Protein AF-0000000070317051 (afdb_homodimer)

pLDDT: mean 72.75, std 34.1, range [16.94, 98.94]

Nearest PDB structures (foldseek):
  5kqa-assembly1_A  TM=9.970E-01  e=2.822E-14  Polygonaceae
  5gtx-assembly2_B  TM=9.695E-01  e=2.499E-14  Polygonaceae
  2e7p-assembly1_B  TM=9.685E-01  e=3.213E-13  Populus tremula x Populus tremuloides
  2e7p-assembly5_D  TM=9.880E-01  e=1.225E-12  Populus tremula x Populus tremuloides
  2ht9-assembly1_B  TM=9.850E-01  e=7.654E-11  Homo sapiens

Structure (mmCIF, N/CA/C/O backbone):
data_AF-0000000070317051-model_v1
#
loop_
_entity.id
_entity.type
_entity.pdbx_description
1 polymer 'Glutaredoxin domain-containing protein'
#
loop_
_atom_site.group_PDB
_atom_site.id
_atom_site.type_symbol
_atom_site.label_atom_id
_atom_site.label_alt_id
_atom_site.label_comp_id
_atom_site.label_asym_id
_atom_site.label_entity_id
_atom_site.label_seq_id
_atom_site.pdbx_PDB_ins_code
_atom_site.Cartn_x
_atom_site.Cartn_y
_atom_site.Cartn_z
_atom_site.occupancy
_atom_site.B_iso_or_equiv
_atom_site.auth_seq_id
_atom_site.auth_comp_id
_atom_site.auth_asym_id
_atom_site.auth_atom_id
_atom_site.pdbx_PDB_model_num
ATOM 1 N N . MET A 1 1 ? 19.719 -13.844 -13.883 1 92.12 1 MET A N 1
ATOM 2 C CA . MET A 1 1 ? 19.703 -14.57 -12.617 1 92.12 1 MET A CA 1
ATOM 3 C C . MET A 1 1 ? 18.375 -14.375 -11.898 1 92.12 1 MET A C 1
ATOM 5 O O . MET A 1 1 ? 17.656 -15.344 -11.625 1 92.12 1 MET A O 1
ATOM 9 N N . ALA A 1 2 ? 17.828 -13.156 -11.867 1 96.56 2 ALA A N 1
ATOM 10 C CA . ALA A 1 2 ? 16.594 -12.8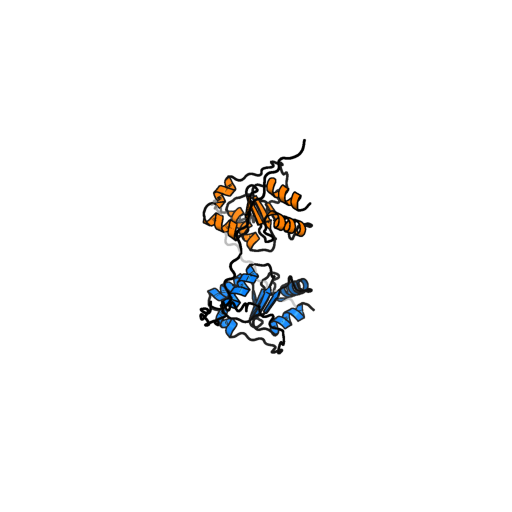83 -11.141 1 96.56 2 ALA A CA 1
ATOM 11 C C . ALA A 1 2 ? 15.391 -13.469 -11.883 1 96.56 2 ALA A C 1
ATOM 13 O O . ALA A 1 2 ? 14.469 -14.008 -11.258 1 96.56 2 ALA A O 1
ATOM 14 N N . MET A 1 3 ? 15.469 -13.414 -13.172 1 97.88 3 MET A N 1
ATOM 15 C CA . MET A 1 3 ? 14.391 -13.977 -13.977 1 97.88 3 MET A CA 1
ATOM 16 C C . MET A 1 3 ? 14.297 -15.484 -13.773 1 97.88 3 MET A C 1
ATOM 18 O O . MET A 1 3 ? 13.203 -16.016 -13.594 1 97.88 3 MET A O 1
ATOM 22 N N . LYS A 1 4 ? 15.383 -16.203 -13.875 1 97.44 4 LYS A N 1
ATOM 23 C CA . LYS A 1 4 ? 15.406 -17.656 -13.664 1 97.44 4 LYS A CA 1
ATOM 24 C C . LYS A 1 4 ? 14.867 -18.016 -12.289 1 97.44 4 LYS A C 1
ATOM 26 O O . LYS A 1 4 ? 14.078 -18.953 -12.156 1 97.44 4 LYS A O 1
ATOM 31 N N . LYS A 1 5 ? 15.297 -17.266 -11.297 1 97 5 LYS A N 1
ATOM 32 C CA . LYS A 1 5 ? 14.82 -17.5 -9.938 1 97 5 LYS A CA 1
ATOM 33 C C . LYS A 1 5 ? 13.312 -17.344 -9.844 1 97 5 LYS A C 1
ATOM 35 O O . LYS A 1 5 ? 12.625 -18.188 -9.281 1 97 5 LYS A O 1
ATOM 40 N N . ALA A 1 6 ? 12.812 -16.266 -10.398 1 98.38 6 ALA A N 1
ATOM 41 C CA . ALA A 1 6 ? 11.375 -16 -10.367 1 98.38 6 ALA A CA 1
ATOM 42 C C . ALA A 1 6 ? 10.602 -17.125 -11.055 1 98.38 6 ALA A C 1
ATOM 44 O O . ALA A 1 6 ? 9.602 -17.609 -10.523 1 98.38 6 ALA A O 1
ATOM 45 N N . LYS A 1 7 ? 11.047 -17.516 -12.148 1 98.12 7 LYS A N 1
ATOM 46 C CA . LYS A 1 7 ? 10.367 -18.562 -12.906 1 98.12 7 LYS A CA 1
ATOM 47 C C . LYS A 1 7 ? 10.438 -19.906 -12.18 1 98.12 7 LYS A C 1
ATOM 49 O O . LYS A 1 7 ? 9.484 -20.688 -12.203 1 98.12 7 LYS A O 1
ATOM 54 N N . GLU A 1 8 ? 11.531 -20.188 -11.562 1 97.44 8 GLU A N 1
ATOM 55 C CA . GLU A 1 8 ? 11.664 -21.406 -10.781 1 97.44 8 GLU A CA 1
ATOM 56 C C . GLU A 1 8 ? 10.703 -21.422 -9.594 1 97.44 8 GLU A C 1
ATOM 58 O O . GLU A 1 8 ? 10.086 -22.453 -9.305 1 97.44 8 GLU A O 1
ATOM 63 N N . ILE A 1 9 ? 10.602 -20.312 -8.93 1 97.25 9 ILE A N 1
ATOM 64 C CA . ILE A 1 9 ? 9.68 -20.219 -7.797 1 97.25 9 ILE A CA 1
ATOM 65 C C . ILE A 1 9 ? 8.258 -20.484 -8.266 1 97.25 9 ILE A C 1
ATOM 67 O O . ILE A 1 9 ? 7.523 -21.266 -7.641 1 97.25 9 ILE A O 1
ATOM 71 N N . VAL A 1 10 ? 7.945 -19.922 -9.375 1 97.94 10 VAL A N 1
ATOM 72 C CA . VAL A 1 10 ? 6.586 -20.031 -9.898 1 97.94 10 VAL A CA 1
ATOM 73 C C . VAL A 1 10 ? 6.336 -21.469 -10.391 1 97.94 10 VAL A C 1
ATOM 75 O O . VAL A 1 10 ? 5.238 -22 -10.211 1 97.94 10 VAL A O 1
ATOM 78 N N . SER A 1 11 ? 7.312 -22.062 -10.945 1 97 11 SER A N 1
ATOM 79 C CA . SER A 1 11 ? 7.129 -23.422 -11.477 1 97 11 SER A CA 1
ATOM 80 C C . SER A 1 11 ? 7.117 -24.453 -10.352 1 97 11 SER A C 1
ATOM 82 O O . SER A 1 11 ? 6.559 -25.531 -10.516 1 97 11 SER A O 1
ATOM 84 N N . SER A 1 12 ? 7.637 -24.125 -9.18 1 96.69 12 SER A N 1
ATOM 85 C CA . SER A 1 12 ? 7.785 -25.094 -8.094 1 96.69 12 SER A CA 1
ATOM 86 C C . SER A 1 12 ? 6.641 -24.984 -7.09 1 96.69 12 SER A C 1
ATOM 88 O O . SER A 1 12 ? 6.551 -25.766 -6.148 1 96.69 12 SER A O 1
ATOM 90 N N . ASN A 1 13 ? 5.832 -23.953 -7.223 1 97.31 13 ASN A N 1
ATOM 91 C CA . ASN A 1 13 ? 4.742 -23.719 -6.277 1 97.31 13 ASN A CA 1
ATOM 92 C C . ASN A 1 13 ? 3.424 -23.453 -7 1 97.31 13 ASN A C 1
ATOM 94 O O . ASN A 1 13 ? 3.398 -22.766 -8.016 1 97.31 13 ASN A O 1
ATOM 98 N N . ALA A 1 14 ? 2.357 -24 -6.477 1 97.31 14 ALA A N 1
ATOM 99 C CA . ALA A 1 14 ? 1.047 -23.891 -7.109 1 97.31 14 ALA A CA 1
ATOM 100 C C . ALA A 1 14 ? 0.554 -22.438 -7.082 1 97.31 14 ALA A C 1
ATOM 102 O O . ALA A 1 14 ? -0.08 -21.984 -8.031 1 97.31 14 ALA A O 1
ATOM 103 N N . VAL A 1 15 ? 0.796 -21.781 -5.949 1 98.69 15 VAL A N 1
ATOM 104 C CA . VAL A 1 15 ? 0.362 -20.391 -5.77 1 98.69 15 VAL A CA 1
ATOM 105 C C . VAL A 1 15 ? 1.522 -19.547 -5.246 1 98.69 15 VAL A C 1
ATOM 107 O O . VAL A 1 15 ? 2.113 -19.875 -4.211 1 98.69 15 VAL A O 1
ATOM 110 N N . VAL A 1 16 ? 1.927 -18.469 -5.973 1 98.88 16 VAL A N 1
ATOM 111 C CA . VAL A 1 16 ? 3.02 -17.578 -5.586 1 98.88 16 VAL A CA 1
ATOM 112 C C . VAL A 1 16 ? 2.518 -16.141 -5.523 1 98.88 16 VAL A C 1
ATOM 114 O O . VAL A 1 16 ? 1.862 -15.664 -6.457 1 98.88 16 VAL A O 1
ATOM 117 N N . VAL A 1 17 ? 2.811 -15.5 -4.477 1 98.94 17 VAL A N 1
ATOM 118 C CA . VAL A 1 17 ? 2.533 -14.078 -4.312 1 98.94 17 VAL A CA 1
ATOM 119 C C . VAL A 1 17 ? 3.844 -13.312 -4.16 1 98.94 17 VAL A C 1
ATOM 121 O O . VAL A 1 17 ? 4.484 -13.367 -3.107 1 98.94 17 VAL A O 1
ATOM 124 N N . PHE A 1 18 ? 4.234 -12.656 -5.211 1 98.94 18 PHE A N 1
ATOM 125 C CA . PHE A 1 18 ? 5.281 -11.664 -5.004 1 98.94 18 PHE A CA 1
ATOM 126 C C . PHE A 1 18 ? 4.73 -10.43 -4.301 1 98.94 18 PHE A C 1
ATOM 128 O O . PHE A 1 18 ? 3.736 -9.852 -4.742 1 98.94 18 PHE A O 1
ATOM 135 N N . SER A 1 19 ? 5.352 -10.078 -3.27 1 98.62 19 SER A N 1
ATOM 136 C CA . SER A 1 19 ? 4.766 -9.18 -2.279 1 98.62 19 SER A CA 1
ATOM 137 C C . SER A 1 19 ? 5.801 -8.195 -1.738 1 98.62 19 SER A C 1
ATOM 139 O O . SER A 1 19 ? 6.973 -8.25 -2.115 1 98.62 19 SER A O 1
ATOM 141 N N . LYS A 1 20 ? 5.277 -7.234 -0.995 1 96.38 20 LYS A N 1
ATOM 142 C CA . LYS A 1 20 ? 6.039 -6.434 -0.037 1 96.38 20 LYS A CA 1
ATOM 143 C C . LYS A 1 20 ? 5.359 -6.422 1.329 1 96.38 20 LYS A C 1
ATOM 145 O O . LYS A 1 20 ? 4.133 -6.344 1.417 1 96.38 20 LYS A O 1
ATOM 150 N N . SER A 1 21 ? 6.211 -6.438 2.305 1 94.75 21 SER A N 1
ATOM 151 C CA . SER A 1 21 ? 5.688 -6.719 3.639 1 94.75 21 SER A CA 1
ATOM 152 C C . SER A 1 21 ? 4.824 -5.566 4.145 1 94.75 21 SER A C 1
ATOM 154 O O . SER A 1 21 ? 3.926 -5.773 4.965 1 94.75 21 SER A O 1
ATOM 156 N N . TYR A 1 22 ? 5.074 -4.434 3.631 1 88.38 22 TYR A N 1
ATOM 157 C CA . TYR A 1 22 ? 4.406 -3.264 4.191 1 88.38 22 TYR A CA 1
ATOM 158 C C . TYR A 1 22 ? 3.152 -2.92 3.398 1 88.38 22 TYR A C 1
ATOM 160 O O . TYR A 1 22 ? 2.385 -2.039 3.791 1 88.38 22 TYR A O 1
ATOM 168 N N . CYS A 1 23 ? 2.93 -3.529 2.309 1 95 23 CYS A N 1
ATOM 169 C CA . CYS A 1 23 ? 1.906 -3.104 1.36 1 95 23 CYS A CA 1
ATOM 170 C C . CYS A 1 23 ? 0.549 -3.699 1.718 1 95 23 CYS A C 1
ATOM 172 O O . CYS A 1 23 ? 0.389 -4.922 1.739 1 95 23 CYS A O 1
ATOM 174 N N . PRO A 1 24 ? -0.453 -2.867 1.933 1 95 24 PRO A N 1
ATOM 175 C CA . PRO A 1 24 ? -1.746 -3.379 2.393 1 95 24 PRO A CA 1
ATOM 176 C C . PRO A 1 24 ? -2.451 -4.234 1.34 1 95 24 PRO A C 1
ATOM 178 O O . PRO A 1 24 ? -3.223 -5.133 1.684 1 95 24 PRO A O 1
ATOM 181 N N . TYR A 1 25 ? -2.24 -3.957 0.106 1 97.12 25 TYR A N 1
ATOM 182 C CA . TYR A 1 25 ? -2.836 -4.777 -0.944 1 97.12 25 TYR A CA 1
ATOM 183 C C . TYR A 1 25 ? -2.244 -6.18 -0.94 1 97.12 25 TYR A C 1
ATOM 185 O O . TYR A 1 25 ? -2.945 -7.156 -1.218 1 97.12 25 TYR A O 1
ATOM 193 N N . CYS A 1 26 ? -0.956 -6.258 -0.722 1 98.44 26 CYS A N 1
ATOM 194 C CA . CYS A 1 26 ? -0.321 -7.562 -0.563 1 98.44 26 CYS A CA 1
ATOM 195 C C . CYS A 1 26 ? -0.927 -8.328 0.61 1 98.44 26 CYS A C 1
ATOM 197 O O . CYS A 1 26 ? -1.222 -9.516 0.496 1 98.44 26 CYS A O 1
ATOM 199 N N . VAL A 1 27 ? -1.15 -7.684 1.724 1 97.56 27 VAL A N 1
ATOM 200 C CA . VAL A 1 27 ? -1.756 -8.297 2.902 1 97.56 27 VAL A CA 1
ATOM 201 C C . VAL A 1 27 ? -3.16 -8.789 2.562 1 97.56 27 VAL A C 1
ATOM 203 O O . VAL A 1 27 ? -3.541 -9.906 2.938 1 97.56 27 VAL A O 1
ATOM 206 N N . LYS A 1 28 ? -3.869 -8.008 1.867 1 98.19 28 LYS A N 1
ATOM 207 C CA . LYS A 1 28 ? -5.234 -8.367 1.489 1 98.19 28 LYS A CA 1
ATOM 208 C C . LYS A 1 28 ? -5.254 -9.664 0.679 1 98.19 28 LYS A C 1
ATOM 210 O O . LYS A 1 28 ? -6.066 -10.555 0.941 1 98.19 28 LYS A O 1
ATOM 215 N N . VAL A 1 29 ? -4.375 -9.719 -0.3 1 98.81 29 VAL A N 1
ATOM 216 C CA . VAL A 1 29 ? -4.309 -10.906 -1.147 1 98.81 29 VAL A CA 1
ATOM 217 C C . VAL A 1 29 ? -3.895 -12.117 -0.312 1 98.81 29 VAL A C 1
ATOM 219 O O . VAL A 1 29 ? -4.512 -13.18 -0.404 1 98.81 29 VAL A O 1
ATOM 222 N N . LYS A 1 30 ? -2.875 -11.945 0.486 1 98.75 30 LYS A N 1
ATOM 223 C CA . LYS A 1 30 ? -2.43 -13.039 1.34 1 98.75 30 LYS A CA 1
ATOM 224 C C . LYS A 1 30 ? -3.533 -13.469 2.301 1 98.75 30 LYS A C 1
ATOM 226 O O . LYS A 1 30 ? -3.756 -14.664 2.502 1 98.75 30 LYS A O 1
ATOM 231 N N . ASP A 1 31 ? -4.238 -12.602 2.861 1 98.69 31 ASP A N 1
ATOM 232 C CA . ASP A 1 31 ? -5.324 -12.906 3.787 1 98.69 31 ASP A CA 1
ATOM 233 C C . ASP A 1 31 ? -6.449 -13.664 3.082 1 98.69 31 ASP A C 1
ATOM 235 O O . ASP A 1 31 ? -7.039 -14.578 3.652 1 98.69 31 ASP A O 1
ATOM 239 N N . LEU A 1 32 ? -6.801 -13.227 1.925 1 98.62 32 LEU A N 1
ATOM 240 C CA . LEU A 1 32 ? -7.844 -13.898 1.158 1 98.62 32 LEU A CA 1
ATOM 241 C C . LEU A 1 32 ? -7.465 -15.352 0.886 1 98.62 32 LEU A C 1
ATOM 243 O O . LEU A 1 32 ? -8.281 -16.25 1.08 1 98.62 32 LEU A O 1
ATOM 247 N N . LEU A 1 33 ? -6.254 -15.562 0.448 1 98.69 33 LEU A N 1
ATOM 248 C CA . LEU A 1 33 ? -5.789 -16.922 0.16 1 98.69 33 LEU A CA 1
ATOM 249 C C . LEU A 1 33 ? -5.809 -17.781 1.419 1 98.69 33 LEU A C 1
ATOM 251 O O . LEU A 1 33 ? -6.207 -18.938 1.372 1 98.69 33 LEU A O 1
ATOM 255 N N . LYS A 1 34 ? -5.441 -17.203 2.521 1 98.56 34 LYS A N 1
ATOM 256 C CA . LYS A 1 34 ? -5.488 -17.906 3.799 1 98.56 34 LYS A CA 1
ATOM 257 C C . LYS A 1 34 ? -6.918 -18.281 4.172 1 98.56 34 LYS A C 1
ATOM 259 O O . LYS A 1 34 ? -7.188 -19.406 4.582 1 98.56 34 LYS A O 1
ATOM 264 N N . LYS A 1 35 ? -7.766 -17.375 4.082 1 98.38 35 LYS A N 1
ATOM 265 C CA . LYS A 1 35 ? -9.172 -17.594 4.414 1 98.38 35 LYS A CA 1
ATOM 266 C C . LYS A 1 35 ? -9.766 -18.719 3.576 1 98.38 35 LYS A C 1
ATOM 268 O O . LYS A 1 35 ? -10.641 -19.453 4.047 1 98.38 35 LYS A O 1
ATOM 273 N N . LEU A 1 36 ? -9.305 -18.797 2.402 1 97.88 36 LEU A N 1
ATOM 274 C CA . LEU A 1 36 ? -9.82 -19.797 1.485 1 97.88 36 LEU A CA 1
ATOM 275 C C . LEU A 1 36 ? -9.133 -21.141 1.717 1 97.88 36 LEU A C 1
ATOM 277 O O . LEU A 1 36 ? -9.453 -22.141 1.058 1 97.88 36 LEU A O 1
ATOM 281 N N . GLY A 1 37 ? -8.102 -21.125 2.566 1 96.75 37 GLY A N 1
ATOM 282 C CA . GLY A 1 37 ? -7.398 -22.344 2.889 1 96.75 37 GLY A CA 1
ATOM 283 C C . GLY A 1 37 ? -6.371 -22.734 1.845 1 96.75 37 GLY A C 1
ATOM 284 O O . GLY A 1 37 ? -5.93 -23.891 1.796 1 96.75 37 GLY A O 1
ATOM 285 N N . ALA A 1 38 ? -6.023 -21.828 1.068 1 96.56 38 ALA A N 1
ATOM 286 C CA . ALA A 1 38 ? -5.047 -22.125 0.02 1 96.56 38 ALA A CA 1
ATOM 287 C C . ALA A 1 38 ? -3.623 -22.047 0.561 1 96.56 38 ALA A C 1
ATOM 289 O O . ALA A 1 38 ? -3.289 -21.141 1.331 1 96.56 38 ALA A O 1
ATOM 290 N N . ARG A 1 39 ? -2.809 -22.969 0.187 1 95.69 39 ARG A N 1
ATOM 291 C CA . ARG A 1 39 ? -1.375 -22.891 0.452 1 95.69 39 ARG A CA 1
ATOM 292 C C . ARG A 1 39 ? -0.668 -22.047 -0.601 1 95.69 39 ARG A C 1
ATOM 294 O O . ARG A 1 39 ? -0.951 -22.172 -1.794 1 95.69 39 ARG A O 1
ATOM 301 N N . PHE A 1 40 ? 0.172 -21.234 -0.11 1 98.12 40 PHE A N 1
ATOM 302 C CA . PHE A 1 40 ? 0.929 -20.406 -1.035 1 98.12 40 PHE A CA 1
ATOM 303 C C . PHE A 1 40 ? 2.264 -20 -0.426 1 98.12 40 PHE A C 1
ATOM 305 O O . PHE A 1 40 ? 2.461 -20.109 0.786 1 98.12 40 PHE A O 1
ATOM 312 N N . ILE A 1 41 ? 3.102 -19.484 -1.333 1 98.12 41 ILE A N 1
ATOM 313 C CA . ILE A 1 41 ? 4.32 -18.844 -0.86 1 98.12 41 ILE A CA 1
ATOM 314 C C . ILE A 1 41 ? 4.254 -17.344 -1.146 1 98.12 41 ILE A C 1
ATOM 316 O O . ILE A 1 41 ? 3.775 -16.922 -2.203 1 98.12 41 ILE A O 1
ATOM 320 N N . ALA A 1 42 ? 4.738 -16.656 -0.229 1 98.69 42 ALA A N 1
ATOM 321 C CA . ALA A 1 42 ? 4.902 -15.211 -0.396 1 98.69 42 ALA A CA 1
ATOM 322 C C . ALA A 1 42 ? 6.379 -14.828 -0.47 1 98.69 42 ALA A C 1
ATOM 324 O O . ALA A 1 42 ? 7.164 -15.195 0.403 1 98.69 42 ALA A O 1
ATOM 325 N N . VAL A 1 43 ? 6.738 -14.172 -1.543 1 98.75 43 VAL A N 1
ATOM 326 C CA . VAL A 1 43 ? 8.094 -13.656 -1.682 1 98.75 43 VAL A CA 1
ATOM 327 C C . VAL A 1 43 ? 8.117 -12.164 -1.381 1 98.75 43 VAL A C 1
ATOM 329 O O . VAL A 1 43 ? 7.73 -11.352 -2.225 1 98.75 43 VAL A O 1
ATOM 332 N N . GLU A 1 44 ? 8.578 -11.953 -0.15 1 98.5 44 GLU A N 1
ATOM 333 C CA . GLU A 1 44 ? 8.656 -10.547 0.24 1 98.5 44 GLU A CA 1
ATOM 334 C C . GLU A 1 44 ? 9.859 -9.859 -0.397 1 98.5 44 GLU A C 1
ATOM 336 O O . GLU A 1 44 ? 10.977 -9.945 0.126 1 98.5 44 GLU A O 1
ATOM 341 N N . LEU A 1 45 ? 9.617 -9.055 -1.431 1 98.31 45 LEU A N 1
ATOM 342 C CA . LEU A 1 45 ? 10.695 -8.492 -2.248 1 98.31 45 LEU A CA 1
ATOM 343 C C . LEU A 1 45 ? 11.492 -7.465 -1.462 1 98.31 45 LEU A C 1
ATOM 345 O O . LEU A 1 45 ? 12.688 -7.277 -1.713 1 98.31 45 LEU A O 1
ATOM 349 N N . ASP A 1 46 ? 10.859 -6.777 -0.474 1 95.56 46 ASP A N 1
ATOM 350 C CA . ASP A 1 46 ? 11.539 -5.754 0.312 1 95.56 46 ASP A CA 1
ATOM 351 C C . ASP A 1 46 ? 12.477 -6.383 1.343 1 95.56 46 ASP A C 1
ATOM 353 O O . ASP A 1 46 ? 13.312 -5.695 1.929 1 95.56 46 ASP A O 1
ATOM 357 N N . LYS A 1 47 ? 12.406 -7.711 1.448 1 97 47 LYS A N 1
ATOM 358 C CA . LYS A 1 47 ? 13.227 -8.391 2.449 1 97 47 LYS A CA 1
ATOM 359 C C . LYS A 1 47 ? 14.281 -9.273 1.789 1 97 47 LYS A C 1
ATOM 361 O O . LYS A 1 47 ? 15.188 -9.773 2.459 1 97 47 LYS A O 1
ATOM 366 N N . GLU A 1 48 ? 14.078 -9.438 0.534 1 96.75 48 GLU A N 1
ATOM 367 C CA . GLU A 1 48 ? 15.039 -10.25 -0.209 1 96.75 48 GLU A CA 1
ATOM 368 C C . GLU A 1 48 ? 16.203 -9.398 -0.712 1 96.75 48 GLU A C 1
ATOM 370 O O . GLU A 1 48 ? 16 -8.273 -1.172 1 96.75 48 GLU A O 1
ATOM 375 N N . SER A 1 49 ? 17.422 -9.906 -0.661 1 97 49 SER A N 1
ATOM 376 C CA . SER A 1 49 ? 18.609 -9.195 -1.106 1 97 49 SER A CA 1
ATOM 377 C C . SER A 1 49 ? 18.531 -8.844 -2.588 1 97 49 SER A C 1
ATOM 379 O O . SER A 1 49 ? 19.062 -7.816 -3.021 1 97 49 SER A O 1
ATOM 381 N N . ASP A 1 50 ? 17.906 -9.734 -3.348 1 97.69 50 ASP A N 1
ATOM 382 C CA . ASP A 1 50 ? 17.781 -9.5 -4.781 1 97.69 50 ASP A CA 1
ATOM 383 C C . ASP A 1 50 ? 16.359 -9.086 -5.156 1 97.69 50 ASP A C 1
ATOM 385 O O . ASP A 1 50 ? 15.914 -9.32 -6.281 1 97.69 50 ASP A O 1
ATOM 389 N N . GLY A 1 51 ? 15.648 -8.562 -4.207 1 98.31 51 GLY A N 1
ATOM 390 C CA . GLY A 1 51 ? 14.25 -8.211 -4.398 1 98.31 51 GLY A CA 1
ATOM 391 C C . GLY A 1 51 ? 14.023 -7.27 -5.562 1 98.31 51 GLY A C 1
ATOM 392 O O . GLY A 1 51 ? 13.086 -7.441 -6.336 1 98.31 51 GLY A O 1
ATOM 393 N N . ALA A 1 52 ? 14.867 -6.266 -5.691 1 97.62 52 ALA A N 1
ATOM 394 C CA . ALA A 1 52 ? 14.734 -5.293 -6.773 1 97.62 52 ALA A CA 1
ATOM 395 C C . ALA A 1 52 ? 14.953 -5.949 -8.133 1 97.62 52 ALA A C 1
ATOM 397 O O . ALA A 1 52 ? 14.266 -5.637 -9.102 1 97.62 52 ALA A O 1
ATOM 398 N N . GLN A 1 53 ? 15.914 -6.863 -8.18 1 98.5 53 GLN A N 1
ATOM 399 C CA . GLN A 1 53 ? 16.172 -7.578 -9.43 1 98.5 53 GLN A CA 1
ATOM 400 C C . GLN A 1 53 ? 15.016 -8.5 -9.789 1 98.5 53 GLN A C 1
ATOM 402 O O . GLN A 1 53 ? 14.633 -8.602 -10.961 1 98.5 53 GLN A O 1
ATOM 407 N N . VAL A 1 54 ? 14.43 -9.102 -8.766 1 98.69 54 VAL A N 1
ATOM 408 C CA . VAL A 1 54 ? 13.273 -9.953 -9 1 98.69 54 VAL A CA 1
ATOM 409 C C . VAL A 1 54 ? 12.102 -9.109 -9.492 1 98.69 54 VAL A C 1
ATOM 411 O O . VAL A 1 54 ? 11.391 -9.508 -10.422 1 98.69 54 VAL A O 1
ATOM 414 N N . GLN A 1 55 ? 11.953 -8.008 -8.852 1 98.44 55 GLN A N 1
ATOM 415 C CA . GLN A 1 55 ? 10.883 -7.109 -9.266 1 98.44 55 GLN A CA 1
ATOM 416 C C . GLN A 1 55 ? 11.07 -6.672 -10.719 1 98.44 55 GLN A C 1
ATOM 418 O O . GLN A 1 55 ? 10.102 -6.621 -11.484 1 98.44 55 GLN A O 1
ATOM 423 N N . SER A 1 56 ? 12.289 -6.359 -11.164 1 98.56 56 SER A N 1
ATOM 424 C CA . SER A 1 56 ? 12.578 -5.996 -12.547 1 98.56 56 SER A CA 1
ATOM 425 C C . SER A 1 56 ? 12.312 -7.164 -13.492 1 98.56 56 SER A C 1
ATOM 427 O O . SER A 1 56 ? 11.789 -6.973 -14.594 1 98.56 56 SER A O 1
ATOM 429 N N . ALA A 1 57 ? 12.656 -8.328 -13.055 1 98.81 57 ALA A N 1
ATOM 430 C CA . ALA A 1 57 ? 12.398 -9.531 -13.844 1 98.81 57 ALA A CA 1
ATOM 431 C C . ALA A 1 57 ? 10.898 -9.75 -14.039 1 98.81 57 ALA A C 1
ATOM 433 O O . ALA A 1 57 ? 10.453 -10.102 -15.133 1 98.81 57 ALA A O 1
ATOM 434 N N . LEU A 1 58 ? 10.133 -9.5 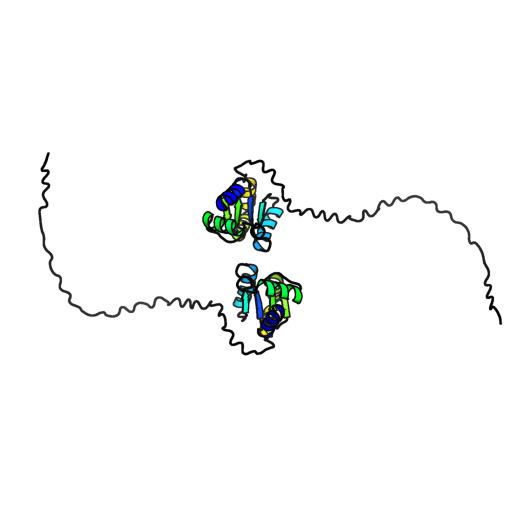-13.008 1 98.81 58 LEU A N 1
ATOM 435 C CA . LEU A 1 58 ? 8.688 -9.617 -13.094 1 98.81 58 LEU A CA 1
ATOM 436 C C . LEU A 1 58 ? 8.117 -8.641 -14.117 1 98.81 58 LEU A C 1
ATOM 438 O O . LEU A 1 58 ? 7.23 -8.992 -14.898 1 98.81 58 LEU A O 1
ATOM 442 N N . ALA A 1 59 ? 8.633 -7.43 -14.039 1 98.75 59 ALA A N 1
ATOM 443 C CA . ALA A 1 59 ? 8.18 -6.414 -14.992 1 98.75 59 ALA A CA 1
ATOM 444 C C . ALA A 1 59 ? 8.422 -6.859 -16.422 1 98.75 59 ALA A C 1
ATOM 446 O O . ALA A 1 59 ? 7.551 -6.719 -17.281 1 98.75 59 ALA A O 1
ATOM 447 N N . GLU A 1 60 ? 9.578 -7.344 -16.609 1 98.69 60 GLU A N 1
ATOM 448 C CA . GLU A 1 60 ? 9.93 -7.828 -17.938 1 98.69 60 GLU A CA 1
ATOM 449 C C . GLU A 1 60 ? 9.062 -9.016 -18.344 1 98.69 60 GLU A C 1
ATOM 451 O O . GLU A 1 60 ? 8.578 -9.086 -19.469 1 98.69 60 GLU A O 1
ATOM 456 N N . TRP A 1 61 ? 8.805 -9.875 -17.5 1 98.69 61 TRP A N 1
ATOM 457 C CA . TRP A 1 61 ? 8.125 -11.148 -17.75 1 98.69 61 TRP A CA 1
ATOM 458 C C . TRP A 1 61 ? 6.625 -10.938 -17.922 1 98.69 61 TRP A C 1
ATOM 460 O O . TRP A 1 61 ? 6.016 -11.5 -18.828 1 98.69 61 TRP A O 1
ATOM 470 N N . THR A 1 62 ? 6 -10.07 -17.109 1 98.69 62 THR A N 1
ATOM 471 C CA . THR A 1 62 ? 4.547 -10.016 -17.031 1 98.69 62 THR A CA 1
ATOM 472 C C . THR A 1 62 ? 4.027 -8.656 -17.5 1 98.69 62 THR A C 1
ATOM 474 O O . THR A 1 62 ? 2.828 -8.492 -17.719 1 98.69 62 THR A O 1
ATOM 477 N N . GLY A 1 63 ? 4.895 -7.73 -17.578 1 98.5 63 GLY A N 1
ATOM 478 C CA . GLY A 1 63 ? 4.473 -6.367 -17.859 1 98.5 63 GLY A CA 1
ATOM 479 C C . GLY A 1 63 ? 4.027 -5.609 -16.625 1 98.5 63 GLY A C 1
ATOM 480 O O . GLY A 1 63 ? 3.631 -4.445 -16.703 1 98.5 63 GLY A O 1
ATOM 481 N N . GLN A 1 64 ? 4.086 -6.25 -15.555 1 98.19 64 GLN A N 1
ATOM 482 C CA . GLN A 1 64 ? 3.66 -5.648 -14.289 1 98.19 64 GLN A CA 1
ATOM 483 C C . GLN A 1 64 ? 4.828 -5.535 -13.312 1 98.19 64 GLN A C 1
ATOM 485 O O . GLN A 1 64 ? 5.387 -6.547 -12.891 1 98.19 64 GLN A O 1
ATOM 490 N N . ARG A 1 65 ? 5.086 -4.363 -12.836 1 97.25 65 ARG A N 1
ATOM 491 C CA . ARG A 1 65 ? 6.152 -4.109 -11.875 1 97.25 65 ARG A CA 1
ATOM 492 C C . ARG A 1 65 ? 5.602 -4.043 -10.453 1 97.25 65 ARG A C 1
ATOM 494 O O . ARG A 1 65 ? 6.344 -4.207 -9.484 1 97.25 65 ARG A O 1
ATOM 501 N N . THR A 1 66 ? 4.27 -3.766 -10.328 1 97.12 66 THR A N 1
ATOM 502 C CA . THR A 1 66 ? 3.635 -3.551 -9.031 1 97.12 66 THR A CA 1
ATOM 503 C C . THR A 1 66 ? 3.432 -4.875 -8.305 1 97.12 66 THR A C 1
ATOM 505 O O . THR A 1 66 ? 3.613 -5.945 -8.883 1 97.12 66 THR A O 1
ATOM 508 N N . VAL A 1 67 ? 3.197 -4.734 -6.996 1 98.12 67 VAL A N 1
ATOM 509 C CA . VAL A 1 67 ? 2.84 -5.863 -6.145 1 98.12 67 VAL A CA 1
ATOM 510 C C . VAL A 1 67 ? 1.494 -5.598 -5.473 1 98.12 67 VAL A C 1
ATOM 512 O O . VAL A 1 67 ? 1.084 -4.445 -5.324 1 98.12 67 VAL A O 1
ATOM 515 N N . PRO A 1 68 ? 0.83 -6.602 -5.133 1 98.62 68 PRO A N 1
ATOM 516 C CA . PRO A 1 68 ? 1.16 -8.016 -5.316 1 98.62 68 PRO A CA 1
ATOM 517 C C . PRO A 1 68 ? 1.126 -8.445 -6.777 1 98.62 68 PRO A C 1
ATOM 519 O O . PRO A 1 68 ? 0.341 -7.914 -7.566 1 98.62 68 PRO A O 1
ATOM 522 N N . ASN A 1 69 ? 2.018 -9.328 -7.121 1 98.88 69 ASN A N 1
ATOM 523 C CA . ASN A 1 69 ? 2.076 -10.008 -8.414 1 98.88 69 ASN A CA 1
ATOM 524 C C . ASN A 1 69 ? 1.876 -11.516 -8.266 1 98.88 69 ASN A C 1
ATOM 526 O O . ASN A 1 69 ? 2.777 -12.219 -7.812 1 98.88 69 ASN A O 1
ATOM 530 N N . VAL A 1 70 ? 0.719 -12.008 -8.719 1 98.94 70 VAL A N 1
ATOM 531 C CA . VAL A 1 70 ? 0.251 -13.32 -8.281 1 98.94 70 VAL A CA 1
ATOM 532 C C . VAL A 1 70 ? 0.264 -14.297 -9.461 1 98.94 70 VAL A C 1
ATOM 534 O O . VAL A 1 70 ? -0.166 -13.953 -10.562 1 98.94 70 VAL A O 1
ATOM 537 N N . PHE A 1 71 ? 0.74 -15.422 -9.164 1 98.81 71 PHE A N 1
ATOM 538 C CA . PHE A 1 71 ? 0.707 -16.562 -10.078 1 98.81 71 PHE A CA 1
ATOM 539 C C . PHE A 1 71 ? -0.053 -17.719 -9.461 1 98.81 71 PHE A C 1
ATOM 541 O O . PHE A 1 71 ? 0.126 -18.031 -8.281 1 98.81 71 PHE A O 1
ATOM 548 N N . ILE A 1 72 ? -0.891 -18.375 -10.234 1 98.44 72 ILE A N 1
ATOM 549 C CA . ILE A 1 72 ? -1.58 -19.609 -9.875 1 98.44 72 ILE A CA 1
ATOM 550 C C . ILE A 1 72 ? -1.418 -20.641 -10.992 1 98.44 72 ILE A C 1
ATOM 552 O O . ILE A 1 72 ? -1.771 -20.375 -12.141 1 98.44 72 ILE A O 1
ATOM 556 N N . GLY A 1 73 ? -0.853 -21.75 -10.602 1 96.75 73 GLY A N 1
ATOM 557 C CA . GLY A 1 73 ? -0.581 -22.766 -11.617 1 96.75 73 GLY A CA 1
ATOM 558 C C . GLY A 1 73 ? 0.318 -22.266 -12.727 1 96.75 73 GLY A C 1
ATOM 559 O O . GLY A 1 73 ? 0.048 -22.5 -13.906 1 96.75 73 GLY A O 1
ATOM 560 N N . GLU A 1 74 ? 1.224 -21.375 -12.445 1 96.56 74 GLU A N 1
ATOM 561 C CA . GLU A 1 74 ? 2.232 -20.812 -13.336 1 96.56 74 GLU A CA 1
ATOM 562 C C . GLU A 1 74 ? 1.627 -19.766 -14.258 1 96.56 74 GLU A C 1
ATOM 564 O O . GLU A 1 74 ? 2.328 -19.172 -15.078 1 96.56 74 GLU A O 1
ATOM 569 N N . LYS A 1 75 ? 0.39 -19.531 -14.078 1 97.75 75 LYS A N 1
ATOM 570 C CA . LYS A 1 75 ? -0.266 -18.484 -14.844 1 97.75 75 LYS A CA 1
ATOM 571 C C . LYS A 1 75 ? -0.256 -17.156 -14.078 1 97.75 75 LYS A C 1
ATOM 573 O O . LYS A 1 75 ? -0.572 -17.125 -12.891 1 97.75 75 LYS A O 1
ATOM 578 N N . HIS A 1 76 ? 0.094 -16.156 -14.812 1 98.81 76 HIS A N 1
ATOM 579 C CA . HIS A 1 76 ? 0.037 -14.82 -14.219 1 98.81 76 HIS A CA 1
ATOM 580 C C . HIS A 1 76 ? -1.404 -14.344 -14.062 1 98.81 76 HIS A C 1
ATOM 582 O O . HIS A 1 76 ? -2.121 -14.188 -15.055 1 98.81 76 HIS A O 1
ATOM 588 N N . ILE A 1 77 ? -1.846 -14.078 -12.781 1 98.81 77 ILE A N 1
ATOM 589 C CA . ILE A 1 77 ? -3.203 -13.633 -12.477 1 98.81 77 ILE A CA 1
ATOM 590 C C . ILE A 1 77 ? -3.256 -12.109 -12.438 1 98.81 77 ILE A C 1
ATOM 592 O O . ILE A 1 77 ? -4.234 -11.508 -12.891 1 98.81 77 ILE A O 1
ATOM 596 N N . GLY A 1 78 ? -2.219 -11.578 -11.805 1 98.69 78 GLY A N 1
ATOM 597 C CA . GLY A 1 78 ? -2.195 -10.133 -11.633 1 98.69 78 GLY A CA 1
ATOM 598 C C . GLY A 1 78 ? -2.07 -9.711 -10.188 1 98.69 78 GLY A C 1
ATOM 599 O O . GLY A 1 78 ? -1.402 -10.375 -9.391 1 98.69 78 GLY A O 1
ATOM 600 N N . GLY A 1 79 ? -2.641 -8.516 -9.969 1 98.38 79 GLY A N 1
ATOM 601 C CA . GLY A 1 79 ? -2.535 -7.941 -8.633 1 98.38 79 GLY A CA 1
ATOM 602 C C . GLY A 1 79 ? -3.756 -8.203 -7.773 1 98.38 79 GLY A C 1
ATOM 603 O O . GLY A 1 79 ? -4.473 -9.18 -7.984 1 98.38 79 GLY A O 1
ATOM 604 N N . CYS A 1 80 ? -3.971 -7.273 -6.887 1 98.62 80 CYS A N 1
ATOM 605 C CA . CYS A 1 80 ? -5.043 -7.41 -5.906 1 98.62 80 CYS A CA 1
ATOM 606 C C . CYS A 1 80 ? -6.406 -7.367 -6.582 1 98.62 80 CYS A C 1
ATOM 608 O O . CYS A 1 80 ? -7.262 -8.211 -6.32 1 98.62 80 CYS A O 1
ATOM 610 N N . ASP A 1 81 ? -6.574 -6.418 -7.496 1 97.69 81 ASP A N 1
ATOM 611 C CA . ASP A 1 81 ? -7.859 -6.285 -8.18 1 97.69 81 ASP A CA 1
ATOM 612 C C . ASP A 1 81 ? -8.188 -7.539 -8.984 1 97.69 81 ASP A C 1
ATOM 614 O O . ASP A 1 81 ? -9.328 -8.016 -8.961 1 97.69 81 ASP A O 1
ATOM 618 N N . SER A 1 82 ? -7.211 -8.039 -9.641 1 98.62 82 SER A N 1
ATOM 619 C CA . SER A 1 82 ? -7.418 -9.242 -10.43 1 98.62 82 SER A CA 1
ATOM 620 C C . SER A 1 82 ? -7.844 -10.414 -9.555 1 98.62 82 SER A C 1
ATOM 622 O O . SER A 1 82 ? -8.82 -11.109 -9.859 1 98.62 82 SER A O 1
ATOM 624 N N . VAL A 1 83 ? -7.16 -10.656 -8.469 1 98.75 83 VAL A N 1
ATOM 625 C CA . VAL A 1 83 ? -7.434 -11.766 -7.566 1 98.75 83 VAL A CA 1
ATOM 626 C C . VAL A 1 83 ? -8.805 -11.578 -6.922 1 98.75 83 VAL A C 1
ATOM 628 O O . VAL A 1 83 ? -9.602 -12.523 -6.871 1 98.75 83 VAL A O 1
ATOM 631 N N . THR A 1 84 ? -9.094 -10.398 -6.461 1 98.44 84 THR A N 1
ATOM 632 C CA . THR A 1 84 ? -10.367 -10.141 -5.793 1 98.44 84 THR A CA 1
ATOM 633 C C . THR A 1 84 ? -11.523 -10.25 -6.781 1 98.44 84 THR A C 1
ATOM 635 O O . THR A 1 84 ? -12.602 -10.742 -6.434 1 98.44 84 THR A O 1
ATOM 638 N N . ASN A 1 85 ? -11.242 -9.867 -8.008 1 98.56 85 ASN A N 1
ATOM 639 C CA . ASN A 1 85 ? -12.273 -10.008 -9.039 1 98.56 85 ASN A CA 1
ATOM 640 C C . ASN A 1 85 ? -12.531 -11.469 -9.367 1 98.56 85 ASN A C 1
ATOM 642 O O . ASN A 1 85 ? -13.688 -11.875 -9.555 1 98.56 85 ASN A O 1
ATOM 646 N N . LEU A 1 86 ? -11.539 -12.18 -9.445 1 98.38 86 LEU A N 1
ATOM 647 C CA . LEU A 1 86 ? -11.68 -13.617 -9.656 1 98.38 86 LEU A CA 1
ATOM 648 C C . LEU A 1 86 ? -12.484 -14.258 -8.531 1 98.38 86 LEU A C 1
ATOM 650 O O . LEU A 1 86 ? -13.32 -15.125 -8.773 1 98.38 86 LEU A O 1
ATOM 654 N N . HIS A 1 87 ? -12.266 -13.836 -7.352 1 98.62 87 HIS A N 1
ATOM 655 C CA . HIS A 1 87 ? -12.969 -14.375 -6.191 1 98.62 87 HIS A CA 1
ATOM 656 C C . HIS A 1 87 ? -14.445 -14.008 -6.219 1 98.62 87 HIS A C 1
ATOM 658 O O . HIS A 1 87 ? -15.305 -14.859 -5.996 1 98.62 87 HIS A O 1
ATOM 664 N N . ARG A 1 88 ? -14.648 -12.82 -6.477 1 98.38 88 ARG A N 1
ATOM 665 C CA . ARG A 1 88 ? -16.031 -12.336 -6.523 1 98.38 88 ARG A CA 1
ATOM 666 C C . ARG A 1 88 ? -16.812 -13.039 -7.617 1 98.38 88 ARG A C 1
ATOM 668 O O . ARG A 1 88 ? -18.016 -13.281 -7.465 1 98.38 88 ARG A O 1
ATOM 675 N N . GLY A 1 89 ? -16.188 -13.375 -8.633 1 97.94 89 GLY A N 1
ATOM 676 C CA . GLY A 1 89 ? -16.812 -14.062 -9.75 1 97.94 89 GLY A CA 1
ATOM 677 C C . GLY A 1 89 ? -16.938 -15.555 -9.539 1 97.94 89 GLY A C 1
ATOM 678 O O . GLY A 1 89 ? -17.438 -16.281 -10.406 1 97.94 89 GLY A O 1
ATOM 679 N N . GLY A 1 90 ? -16.406 -15.984 -8.516 1 98.06 90 GLY A N 1
ATOM 680 C CA . GLY A 1 90 ? -16.516 -17.391 -8.172 1 98.06 90 GLY A CA 1
ATOM 681 C C . GLY A 1 90 ? -15.508 -18.266 -8.898 1 98.06 90 GLY A C 1
ATOM 682 O O . GLY A 1 90 ? -15.648 -19.484 -8.93 1 98.06 90 GLY A O 1
ATOM 683 N N . LYS A 1 91 ? -14.531 -17.719 -9.367 1 98.31 91 LYS A N 1
ATOM 684 C CA . LYS A 1 91 ? -13.602 -18.469 -10.211 1 98.31 91 LYS A CA 1
ATOM 685 C C . LYS A 1 91 ? -12.289 -18.734 -9.484 1 98.31 91 LYS A C 1
ATOM 687 O O . LYS A 1 91 ? -11.5 -19.578 -9.906 1 98.31 91 LYS A O 1
ATOM 692 N N . LEU A 1 92 ? -12.031 -18.016 -8.453 1 98.38 92 LEU A N 1
ATOM 693 C CA . LEU A 1 92 ? -10.75 -18.141 -7.766 1 98.38 92 LEU A CA 1
ATOM 694 C C . LEU A 1 92 ? -10.625 -19.516 -7.109 1 98.38 92 LEU A C 1
ATOM 696 O O . LEU A 1 92 ? -9.617 -20.203 -7.285 1 98.38 92 LEU A O 1
ATOM 700 N N . VAL A 1 93 ? -11.617 -19.906 -6.355 1 97.62 93 VAL A N 1
ATOM 701 C CA . VAL A 1 93 ? -11.555 -21.156 -5.598 1 97.62 93 VAL A CA 1
ATOM 702 C C . VAL A 1 93 ? -11.367 -22.328 -6.551 1 97.62 93 VAL A C 1
ATOM 704 O O . VAL A 1 93 ? -10.469 -23.156 -6.359 1 97.62 93 VAL A O 1
ATOM 707 N N . PRO A 1 94 ? -12.172 -22.453 -7.66 1 97.75 94 PRO A N 1
ATOM 708 C CA . PRO A 1 94 ? -11.906 -23.531 -8.617 1 97.75 94 PRO A CA 1
ATOM 709 C C . PRO A 1 94 ? -10.477 -23.5 -9.156 1 97.75 94 PRO A C 1
ATOM 711 O O . PRO A 1 94 ? -9.852 -24.547 -9.312 1 97.75 94 PRO A O 1
ATOM 714 N N . LEU A 1 95 ? -9.945 -22.359 -9.414 1 97 95 LEU A N 1
ATOM 715 C CA . LEU A 1 95 ? -8.586 -22.203 -9.93 1 97 95 LEU A CA 1
ATOM 716 C C . LEU A 1 95 ? -7.562 -22.703 -8.914 1 97 95 LEU A C 1
ATOM 718 O O . LEU A 1 95 ? -6.617 -23.406 -9.273 1 97 95 LEU A O 1
ATOM 722 N N . LEU A 1 96 ? -7.719 -22.375 -7.688 1 97.12 96 LEU A N 1
ATOM 723 C CA . LEU A 1 96 ? -6.82 -22.797 -6.613 1 97.12 96 LEU A CA 1
ATOM 724 C C . LEU A 1 96 ? -6.848 -24.312 -6.434 1 97.12 96 LEU A C 1
ATOM 726 O O . LEU A 1 96 ? -5.824 -24.922 -6.105 1 97.12 96 LEU A O 1
ATOM 730 N N . THR A 1 97 ? -7.969 -24.891 -6.699 1 94.25 97 THR A N 1
ATOM 731 C CA . THR A 1 97 ? -8.164 -26.312 -6.469 1 94.25 97 THR A CA 1
ATOM 732 C C . THR A 1 97 ? -7.512 -27.141 -7.574 1 94.25 97 THR A C 1
ATOM 734 O O . THR A 1 97 ? -6.969 -28.219 -7.32 1 94.25 97 THR A O 1
ATOM 737 N N . VAL A 1 98 ? -7.512 -26.562 -8.672 1 92.69 98 VAL A N 1
ATOM 738 C CA . VAL A 1 98 ? -7.035 -27.359 -9.797 1 92.69 98 VAL A CA 1
ATOM 739 C C . VAL A 1 98 ? -5.551 -27.094 -10.031 1 92.69 98 VAL A C 1
ATOM 741 O O . VAL A 1 98 ? -4.891 -27.828 -10.773 1 92.69 98 VAL A O 1
ATOM 744 N N . SER A 1 99 ? -5.035 -26.078 -9.422 1 91.56 99 SER A N 1
ATOM 745 C CA . SER A 1 99 ? -3.66 -25.672 -9.695 1 91.56 99 SER A CA 1
ATOM 746 C C . SER A 1 99 ? -2.668 -26.547 -8.93 1 91.56 99 SER A C 1
ATOM 748 O O . SER A 1 99 ? -2.881 -26.844 -7.75 1 91.56 99 SER A O 1
ATOM 750 N N . LYS A 1 100 ? -1.628 -26.953 -9.648 1 85.06 100 LYS A N 1
ATOM 751 C CA . LYS A 1 100 ? -0.508 -27.719 -9.109 1 85.06 100 LYS A CA 1
ATOM 752 C C . LYS A 1 100 ? 0.823 -27.188 -9.641 1 85.06 100 LYS A C 1
ATOM 754 O O . LYS A 1 100 ? 0.901 -26.719 -10.773 1 85.06 100 LYS A O 1
ATOM 759 N N . PRO A 1 101 ? 1.839 -27.281 -8.82 1 86 101 PRO A N 1
ATOM 760 C CA . PRO A 1 101 ? 3.15 -26.922 -9.359 1 86 101 PRO A CA 1
ATOM 761 C C . PRO A 1 101 ? 3.609 -27.859 -10.469 1 86 101 PRO A C 1
ATOM 763 O O . PRO A 1 101 ? 3.203 -29.031 -10.5 1 86 101 PRO A O 1
ATOM 766 N N . SER A 1 102 ? 4.207 -27.359 -11.453 1 81 102 SER A N 1
ATOM 767 C CA . SER A 1 102 ? 4.711 -28.203 -12.531 1 81 102 SER A CA 1
ATOM 768 C C . SER A 1 102 ? 5.93 -29 -12.078 1 81 102 SER A C 1
ATOM 770 O O . SER A 1 102 ? 6.133 -30.141 -12.523 1 81 102 SER A O 1
ATOM 772 N N . SER A 1 103 ? 6.859 -28.359 -11.43 1 69.75 103 SER A N 1
ATOM 773 C CA . SER A 1 103 ? 8.078 -29.047 -11 1 69.75 103 SER A CA 1
ATOM 774 C C . SER A 1 103 ? 7.961 -29.516 -9.555 1 69.75 103 SER A C 1
ATOM 776 O O . SER A 1 103 ? 7.422 -28.812 -8.703 1 69.75 103 SER A O 1
ATOM 778 N N . LYS A 1 104 ? 7.543 -30.766 -9.406 1 55.34 104 LYS A N 1
ATOM 779 C CA . LYS A 1 104 ? 7.539 -31.359 -8.07 1 55.34 104 LYS A CA 1
ATOM 780 C C . LYS A 1 104 ? 8.875 -31.125 -7.367 1 55.34 104 LYS A C 1
ATOM 782 O O . LYS A 1 104 ? 9.781 -31.969 -7.453 1 55.34 104 LYS A O 1
ATOM 787 N N . ILE A 1 105 ? 9.641 -30.219 -7.695 1 49.12 105 ILE A N 1
ATOM 788 C CA . ILE A 1 105 ? 10.797 -30.281 -6.816 1 49.12 105 ILE A CA 1
ATOM 789 C C . ILE A 1 105 ? 10.336 -30.344 -5.359 1 49.12 105 ILE A C 1
ATOM 791 O O . ILE A 1 105 ? 9.445 -29.594 -4.957 1 49.12 105 ILE A O 1
ATOM 795 N N . ARG A 1 106 ? 10.484 -31.594 -4.832 1 41.84 106 ARG A N 1
ATOM 796 C CA . ARG A 1 106 ? 10.281 -31.766 -3.398 1 41.84 106 ARG A CA 1
ATOM 797 C C . ARG A 1 106 ? 10.758 -30.562 -2.613 1 41.84 106 ARG A C 1
ATOM 799 O O . ARG A 1 106 ? 11.961 -30.281 -2.553 1 41.84 106 ARG A O 1
ATOM 806 N N . SER A 1 107 ? 10.359 -29.516 -2.977 1 39.91 107 SER A N 1
ATOM 807 C CA . SER A 1 107 ? 10.812 -28.344 -2.227 1 39.91 107 SER A CA 1
ATOM 808 C C . SER A 1 107 ? 10.82 -28.625 -0.727 1 39.91 107 SER A C 1
ATOM 810 O O . SER A 1 107 ? 9.781 -28.969 -0.15 1 39.91 107 SER A O 1
ATOM 812 N N . SER A 1 108 ? 11.883 -29.281 -0.293 1 32.41 108 SER A N 1
ATOM 813 C CA . SER A 1 108 ? 12.141 -29.125 1.134 1 32.41 108 SER A CA 1
ATOM 814 C C . SER A 1 108 ? 12.008 -27.672 1.566 1 32.41 108 SER A C 1
ATOM 816 O O . SER A 1 108 ? 12.93 -27.109 2.15 1 32.41 108 SER A O 1
ATOM 818 N N . ILE A 1 109 ? 11.609 -26.844 0.677 1 34.47 109 ILE A N 1
ATOM 819 C CA . ILE A 1 109 ? 11.625 -25.484 1.19 1 34.47 109 ILE A CA 1
ATOM 820 C C . ILE A 1 109 ? 10.805 -25.406 2.475 1 34.47 109 ILE A C 1
ATOM 822 O O . ILE A 1 109 ? 9.703 -25.969 2.551 1 34.47 109 ILE A O 1
ATOM 826 N N . THR A 1 110 ? 11.539 -25.172 3.457 1 30.19 110 THR A N 1
ATOM 827 C CA . THR A 1 110 ? 10.992 -24.844 4.773 1 30.19 110 THR A CA 1
ATOM 828 C C . THR A 1 110 ? 9.766 -23.953 4.645 1 30.19 110 THR A C 1
ATOM 830 O O . THR A 1 110 ? 9.797 -22.938 3.939 1 30.19 110 THR A O 1
ATOM 833 N N . LYS A 1 111 ? 8.562 -24.516 4.496 1 32.56 111 LYS A N 1
ATOM 834 C CA . LYS A 1 111 ? 7.316 -23.797 4.754 1 32.56 111 LYS A CA 1
ATOM 835 C C . LYS A 1 111 ? 7.574 -22.531 5.578 1 32.56 111 LYS A C 1
ATOM 837 O O . LYS A 1 111 ? 8.016 -22.625 6.73 1 32.56 111 LYS A O 1
ATOM 842 N N . ALA A 1 112 ? 8.242 -21.656 5.055 1 30.84 112 ALA A N 1
ATOM 843 C CA . ALA A 1 112 ? 8 -20.531 5.953 1 30.84 112 ALA A CA 1
ATOM 844 C C . ALA A 1 112 ? 6.559 -20.531 6.449 1 30.84 112 ALA A C 1
ATOM 846 O O . ALA A 1 112 ? 5.621 -20.391 5.66 1 30.84 112 ALA A O 1
ATOM 847 N N . ARG A 1 113 ? 6.207 -21.484 7.148 1 30.33 113 ARG A N 1
ATOM 848 C CA . ARG A 1 113 ? 4.965 -21.484 7.918 1 30.33 113 ARG A CA 1
ATOM 849 C C . ARG A 1 113 ? 4.512 -20.062 8.211 1 30.33 113 ARG A C 1
ATOM 851 O O . ARG A 1 113 ? 5.293 -19.234 8.695 1 30.33 113 ARG A O 1
ATOM 858 N N . GLN A 1 114 ? 3.777 -19.453 7.195 1 31.34 114 GLN A N 1
ATOM 859 C CA . GLN A 1 114 ? 3.072 -18.359 7.848 1 31.34 114 GLN A CA 1
ATOM 860 C C . GLN A 1 114 ? 2.732 -18.703 9.297 1 31.34 114 GLN A C 1
ATOM 862 O O . GLN A 1 114 ? 2.062 -19.703 9.555 1 31.34 114 GLN A O 1
ATOM 867 N N . GLY A 1 115 ? 3.746 -18.766 10.102 1 29.16 115 GLY A N 1
ATOM 868 C CA . GLY A 1 115 ? 3.611 -18.953 11.539 1 29.16 115 GLY A CA 1
ATOM 869 C C . GLY A 1 115 ? 2.297 -18.438 12.086 1 29.16 115 GLY A C 1
ATOM 870 O O . GLY A 1 115 ? 2.154 -17.234 12.336 1 29.16 115 GLY A O 1
ATOM 871 N N . ASP A 1 116 ? 1.285 -18.547 11.258 1 30.34 116 ASP A N 1
ATOM 872 C CA . ASP A 1 116 ? 0.134 -18.141 12.062 1 30.34 116 ASP A CA 1
ATOM 873 C C . ASP A 1 116 ? 0.018 -18.984 13.328 1 30.34 116 ASP A C 1
ATOM 875 O O . ASP A 1 116 ? -0.974 -18.891 14.055 1 30.34 116 ASP A O 1
ATOM 879 N N . ASN A 1 117 ? 0.686 -20.219 13.336 1 29.23 117 ASN A N 1
ATOM 880 C CA . ASN A 1 117 ? 0.037 -21.094 14.305 1 29.23 117 ASN A CA 1
ATOM 881 C C . ASN A 1 117 ? 0.004 -20.469 15.695 1 29.23 117 ASN A C 1
ATOM 883 O O . ASN A 1 117 ? 0.941 -20.625 16.484 1 29.23 117 ASN A O 1
ATOM 887 N N . MET A 1 118 ? -0.061 -19.203 15.805 1 25.02 118 MET A N 1
ATOM 888 C CA . MET A 1 118 ? -0.155 -19.078 17.25 1 25.02 118 MET A CA 1
ATOM 889 C C . MET A 1 118 ? -1.259 -19.969 17.812 1 25.02 118 MET A C 1
ATOM 891 O O . MET A 1 118 ? -2.422 -19.828 17.422 1 25.02 118 MET A O 1
ATOM 895 N N . PRO A 1 119 ? -1.013 -21.297 17.969 1 27.89 119 PRO A N 1
ATOM 896 C CA . PRO A 1 119 ? -2 -22.062 18.719 1 27.89 119 PRO A CA 1
ATOM 897 C C . PRO A 1 119 ? -2.656 -21.25 19.828 1 27.89 119 PRO A C 1
ATOM 899 O O . PRO A 1 119 ? -1.968 -20.75 20.734 1 27.89 119 PRO A O 1
ATOM 902 N N . THR A 1 120 ? -3.316 -20.25 19.5 1 23.53 120 THR A N 1
ATOM 903 C CA . THR A 1 120 ? -3.949 -19.625 20.656 1 23.53 120 THR A CA 1
ATOM 904 C C . THR A 1 120 ? -4.711 -20.656 21.469 1 23.53 120 THR A C 1
ATOM 906 O O . THR A 1 120 ? -5.805 -21.078 21.094 1 23.53 120 THR A O 1
ATOM 909 N N . GLU A 1 121 ? -4.09 -21.922 21.641 1 24.98 121 GLU A N 1
ATOM 910 C CA . GLU A 1 121 ? -4.738 -22.734 22.656 1 24.98 121 GLU A CA 1
ATOM 911 C C . GLU A 1 121 ? -5.148 -21.891 23.875 1 24.98 121 GLU A C 1
ATOM 913 O O . GLU A 1 121 ? -4.293 -21.328 24.562 1 24.98 121 GLU A O 1
ATOM 918 N N . VAL A 1 122 ? -5.941 -21.016 23.625 1 23.16 122 VAL A N 1
ATOM 919 C CA . VAL A 1 122 ? -6.512 -20.438 24.844 1 23.16 122 VAL A CA 1
ATOM 920 C C . VAL A 1 122 ? -6.992 -21.547 25.766 1 23.16 122 VAL A C 1
ATOM 922 O O . VAL A 1 122 ? -7.844 -22.359 25.391 1 23.16 122 VAL A O 1
ATOM 925 N N . GLU A 1 123 ? -5.938 -22.188 26.391 1 26.27 123 GLU A N 1
ATOM 926 C CA . GLU A 1 123 ? -6.168 -23.078 27.516 1 26.27 123 GLU A CA 1
ATOM 927 C C . GLU A 1 123 ? -7.336 -22.594 28.375 1 26.27 123 GLU A C 1
ATOM 929 O O . GLU A 1 123 ? -7.406 -21.406 28.719 1 26.27 123 GLU A O 1
ATOM 934 N N . GLY A 1 124 ? -8.523 -22.969 28.031 1 22.91 124 GLY A N 1
ATOM 935 C CA . GLY A 1 124 ? -9.656 -22.781 28.922 1 22.91 124 GLY A CA 1
ATOM 936 C C . GLY A 1 124 ? -9.305 -22.984 30.375 1 22.91 124 GLY A C 1
ATOM 937 O O . GLY A 1 124 ? -8.305 -23.641 30.688 1 22.91 124 GLY A O 1
ATOM 938 N N . PRO A 1 125 ? -9.453 -21.938 31.156 1 25.5 125 PRO A N 1
ATOM 939 C CA . PRO A 1 125 ? -9.109 -22.047 32.594 1 25.5 125 PRO A CA 1
ATOM 940 C C . PRO A 1 125 ? -9.523 -23.375 33.188 1 25.5 125 PRO A C 1
ATOM 942 O O . PRO A 1 125 ? -10.656 -23.828 33 1 25.5 125 PRO A O 1
ATOM 945 N N . SER A 1 126 ? -8.766 -24.375 33 1 23 126 SER A N 1
ATOM 946 C CA . SER A 1 126 ? -8.961 -25.609 33.75 1 23 126 SER A CA 1
ATOM 947 C C . SER A 1 126 ? -9.336 -25.312 35.188 1 23 126 SER A C 1
ATOM 949 O O . SER A 1 126 ? -8.711 -24.484 35.844 1 23 126 SER A O 1
ATOM 951 N N . ARG A 1 127 ? -10.617 -25.391 35.5 1 25.55 127 ARG A N 1
ATOM 952 C CA . ARG A 1 127 ? -11.156 -25.344 36.875 1 25.55 127 ARG A CA 1
ATOM 953 C C . ARG A 1 127 ? -10.266 -26.094 37.844 1 25.55 127 ARG A C 1
ATOM 955 O O . ARG A 1 127 ? -9.938 -27.266 37.625 1 25.55 127 ARG A O 1
ATOM 962 N N . ALA A 1 128 ? -9.336 -25.281 38.469 1 23.89 128 ALA A N 1
ATOM 963 C CA . ALA A 1 128 ? -8.461 -25.641 39.562 1 23.89 128 ALA A CA 1
ATOM 964 C C . ALA A 1 128 ? -9.117 -26.688 40.469 1 23.89 128 ALA A C 1
ATOM 966 O O . ALA A 1 128 ? -10.164 -26.438 41.062 1 23.89 128 ALA A O 1
ATOM 967 N N . ARG A 1 129 ? -9.094 -27.812 39.969 1 22.92 129 ARG A N 1
ATOM 968 C CA . ARG A 1 129 ? -9.508 -28.828 40.938 1 22.92 129 ARG A CA 1
ATOM 969 C C . ARG A 1 129 ? -8.82 -28.609 42.281 1 22.92 129 ARG A C 1
ATOM 971 O O . ARG A 1 129 ? -7.605 -28.406 42.344 1 22.92 129 ARG A O 1
ATOM 978 N N . LYS A 1 130 ? -9.586 -28.047 43.281 1 25.91 130 LYS A N 1
ATOM 979 C CA . LYS A 1 130 ? -9.336 -27.859 44.688 1 25.91 130 LYS A CA 1
ATOM 980 C C . LYS A 1 130 ? -8.531 -29.016 45.281 1 25.91 130 LYS A C 1
ATOM 982 O O . LYS A 1 130 ? -9.062 -30.109 45.469 1 25.91 130 LYS A O 1
ATOM 987 N N . THR A 1 131 ? -7.359 -29.266 44.594 1 20.66 131 THR A N 1
ATOM 988 C CA . THR A 1 131 ? -6.664 -30.375 45.219 1 20.66 131 THR A CA 1
ATOM 989 C C . THR A 1 131 ? -6.543 -30.125 46.719 1 20.66 131 THR A C 1
ATOM 991 O O . THR A 1 131 ? -6.457 -28.984 47.156 1 20.66 131 THR A O 1
ATOM 994 N N . SER A 1 132 ? -6.762 -31.078 47.5 1 23.59 132 SER A N 1
ATOM 995 C CA . SER A 1 132 ? -6.926 -31.422 48.906 1 23.59 132 SER A CA 1
ATOM 996 C C . SER A 1 132 ? -5.648 -31.125 49.688 1 23.59 132 SER A C 1
ATOM 998 O O . SER A 1 132 ? -5.438 -31.688 50.781 1 23.59 132 SER A O 1
ATOM 1000 N N . HIS A 1 133 ? -4.887 -29.969 49.25 1 21.77 133 HIS A N 1
ATOM 1001 C CA . HIS A 1 133 ? -3.615 -29.969 49.969 1 21.77 133 HIS A CA 1
ATOM 1002 C C . HIS A 1 133 ? -3.816 -30.219 51.438 1 21.77 133 HIS A C 1
ATOM 1004 O O . HIS A 1 133 ? -4.84 -29.844 52.031 1 21.77 133 HIS A O 1
ATOM 1010 N N . THR A 1 134 ? -2.803 -30.922 51.969 1 21.64 134 THR A N 1
ATOM 1011 C CA . THR A 1 134 ? -2.402 -31.594 53.188 1 21.64 134 THR A CA 1
ATOM 1012 C C . THR A 1 134 ? -2.357 -30.625 54.344 1 21.64 134 THR A C 1
ATOM 1014 O O . THR A 1 134 ? -2.189 -29.406 54.156 1 21.64 134 THR A O 1
ATOM 1017 N N . GLU A 1 135 ? -2.35 -31.062 55.531 1 22.5 135 GLU A N 1
ATOM 1018 C CA . GLU A 1 135 ? -2.693 -30.922 56.938 1 22.5 135 GLU A CA 1
ATOM 1019 C C . GLU A 1 135 ? -1.751 -29.953 57.656 1 22.5 135 GLU A C 1
ATOM 1021 O O . GLU A 1 135 ? -1.977 -29.578 58.812 1 22.5 135 GLU A O 1
ATOM 1026 N N . LEU A 1 136 ? -0.774 -29.312 56.844 1 22.19 136 LEU A N 1
ATOM 1027 C CA . LEU A 1 136 ? 0.296 -29.125 57.812 1 22.19 136 LEU A CA 1
ATOM 1028 C C . LEU A 1 136 ? -0.14 -28.188 58.938 1 22.19 136 LEU A C 1
ATOM 1030 O O . LEU A 1 136 ? -0.758 -27.156 58.656 1 22.19 136 LEU A O 1
ATOM 1034 N N . THR A 1 137 ? 0.045 -28.516 60.156 1 21.66 137 THR A N 1
ATOM 1035 C CA . THR A 1 137 ? -0.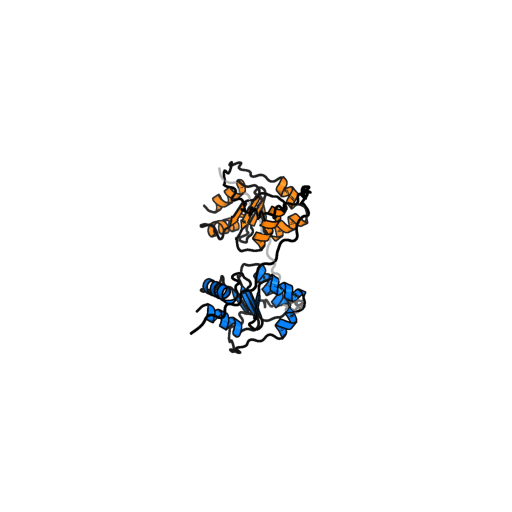249 -28.141 61.562 1 21.66 137 THR A CA 1
ATOM 1036 C C . THR A 1 137 ? 0.452 -26.844 61.938 1 21.66 137 THR A C 1
ATOM 1038 O O . THR A 1 137 ? 0.496 -26.469 63.094 1 21.66 137 THR A O 1
ATOM 1041 N N . TRP A 1 138 ? 0.746 -25.922 60.875 1 21.69 138 TRP A N 1
ATOM 1042 C CA . TRP A 1 138 ? 1.696 -24.953 61.438 1 21.69 138 TRP A CA 1
ATOM 1043 C C . TRP A 1 138 ? 1.099 -24.219 62.625 1 21.69 138 TRP A C 1
ATOM 1045 O O . TRP A 1 138 ? -0.011 -23.672 62.531 1 21.69 138 TRP A O 1
ATOM 1055 N N . SER A 1 139 ? 1.835 -24.141 63.75 1 20.59 139 SER A N 1
ATOM 1056 C CA . SER A 1 139 ? 1.696 -23.719 65.125 1 20.59 139 SER A CA 1
ATOM 1057 C C . SER A 1 139 ? 1.663 -22.188 65.25 1 20.59 139 SER A C 1
ATOM 1059 O O . SER A 1 139 ? 2.387 -21.5 64.562 1 20.59 139 SER A O 1
ATOM 1061 N N . LYS A 1 140 ? 0.664 -21.516 65.812 1 22.23 140 LYS A N 1
ATOM 1062 C CA . LYS A 1 140 ? 0.096 -20.219 66.125 1 22.23 140 LYS A CA 1
ATOM 1063 C C . LYS A 1 140 ? 1.059 -19.406 67 1 22.23 140 LYS A C 1
ATOM 1065 O O . LYS A 1 140 ? 0.692 -18.359 67.562 1 22.23 140 LYS A O 1
ATOM 1070 N N . GLN A 1 141 ? 2.438 -19.219 66.688 1 18.16 141 GLN A N 1
ATOM 1071 C CA . GLN A 1 141 ? 3.049 -18.625 67.875 1 18.16 141 GLN A CA 1
ATOM 1072 C C . GLN A 1 141 ? 2.529 -17.203 68.062 1 18.16 141 GLN A C 1
ATOM 1074 O O . GLN A 1 141 ? 2.32 -16.453 67.125 1 18.16 141 GLN A O 1
ATOM 1079 N N . LYS A 1 142 ? 2.389 -16.641 69.375 1 22.14 142 LYS A N 1
ATOM 1080 C CA . LYS A 1 142 ? 1.774 -15.664 70.25 1 22.14 142 LYS A CA 1
ATOM 1081 C C . LYS A 1 142 ? 2.561 -14.352 70.25 1 22.14 142 LYS A C 1
ATOM 1083 O O . LYS A 1 142 ? 3.594 -14.242 70.938 1 22.14 142 LYS A O 1
ATOM 1088 N N . GLN A 1 143 ? 3.053 -13.797 69.062 1 17.92 143 GLN A N 1
ATOM 1089 C CA . GLN A 1 143 ? 3.936 -12.68 69.375 1 17.92 143 GLN A CA 1
ATOM 1090 C C . GLN A 1 143 ? 3.225 -11.633 70.25 1 17.92 143 GLN A C 1
ATOM 1092 O O . GLN A 1 143 ? 2.01 -11.453 70.125 1 17.92 143 GLN A O 1
ATOM 1097 N N . LYS A 1 144 ? 4.062 -10.844 71.125 1 21.91 144 LYS A N 1
ATOM 1098 C CA . LYS A 1 144 ? 4.277 -10.039 72.312 1 21.91 144 LYS A CA 1
ATOM 1099 C C . LYS A 1 144 ? 3.975 -8.57 72.062 1 21.91 144 LYS A C 1
ATOM 1101 O O . LYS A 1 144 ? 4.012 -8.109 70.938 1 21.91 144 LYS A O 1
ATOM 1106 N N . GLY A 1 145 ? 3.75 -7.547 73.062 1 20.14 145 GLY A N 1
ATOM 1107 C CA . GLY A 1 145 ? 3.021 -6.398 73.625 1 20.14 145 GLY A CA 1
ATOM 1108 C C . GLY A 1 145 ? 3.703 -5.078 73.312 1 20.14 145 GLY A C 1
ATOM 1109 O O . GLY A 1 145 ? 3.045 -4.039 73.25 1 20.14 145 GLY A O 1
ATOM 1110 N N . GLY A 1 146 ? 5.105 -4.945 73.062 1 20.69 146 GLY A N 1
ATOM 1111 C CA . GLY A 1 146 ? 5.742 -3.945 73.938 1 20.69 146 GLY A CA 1
ATOM 1112 C C . GLY A 1 146 ? 5.441 -2.521 73.5 1 20.69 146 GLY A C 1
ATOM 1113 O O . GLY A 1 146 ? 4.906 -2.299 72.375 1 20.69 146 GLY A O 1
ATOM 1114 N N . ARG A 1 147 ? 6.145 -1.45 74.25 1 24.59 147 ARG A N 1
ATOM 1115 C CA . ARG A 1 147 ? 6.012 -0.215 75 1 24.59 147 ARG A CA 1
ATOM 1116 C C . ARG A 1 147 ? 6.234 1.006 74.125 1 24.59 147 ARG A C 1
ATOM 1118 O O . ARG A 1 147 ? 6.668 0.875 73 1 24.59 147 ARG A O 1
ATOM 1125 N N . ASN A 1 148 ? 7.223 2.025 74.562 1 23.88 148 ASN A N 1
ATOM 1126 C CA . ASN A 1 148 ? 7.234 3.332 75.188 1 23.88 148 ASN A CA 1
ATOM 1127 C C . ASN A 1 148 ? 7.914 4.383 74.312 1 23.88 148 ASN A C 1
ATOM 1129 O O . ASN A 1 148 ? 9.141 4.508 74.312 1 23.88 148 ASN A O 1
ATOM 1133 N N . ILE A 1 149 ? 7.984 4.488 73 1 22.27 149 ILE A N 1
ATOM 1134 C CA . ILE A 1 149 ? 9.102 5.273 72.5 1 22.27 149 ILE A CA 1
ATOM 1135 C C . ILE A 1 149 ? 8.852 6.758 72.75 1 22.27 149 ILE A C 1
ATOM 1137 O O . ILE A 1 149 ? 7.891 7.336 72.25 1 22.27 149 ILE A O 1
ATOM 1141 N N . LYS A 1 150 ? 9.383 7.281 73.938 1 24.8 150 LYS A N 1
ATOM 1142 C CA . LYS A 1 150 ? 9.305 8.625 74.438 1 24.8 150 LYS A CA 1
ATOM 1143 C C . LYS A 1 150 ? 10.07 9.625 73.625 1 24.8 150 LYS A C 1
ATOM 1145 O O . LYS A 1 150 ? 11.031 9.266 72.938 1 24.8 150 LYS A O 1
ATOM 1150 N N . TYR A 1 151 ? 9.531 10.898 73.562 1 22.97 151 TYR A N 1
ATOM 1151 C CA . TYR A 1 151 ? 9.586 12.156 72.812 1 22.97 151 TYR A CA 1
ATOM 1152 C C . TYR A 1 151 ? 10.82 12.961 73.188 1 22.97 151 TYR A C 1
ATOM 1154 O O . TYR A 1 151 ? 10.93 14.141 72.875 1 22.97 151 TYR A O 1
ATOM 1162 N N . ASP A 1 152 ? 11.906 12.32 73.625 1 23.38 152 ASP A N 1
ATOM 1163 C CA . ASP A 1 152 ? 12.789 13.258 74.312 1 23.38 152 ASP A CA 1
ATOM 1164 C C . ASP A 1 152 ? 13.281 14.352 73.375 1 23.38 152 ASP A C 1
ATOM 1166 O O . ASP A 1 152 ? 13.906 14.062 72.375 1 23.38 152 ASP A O 1
ATOM 1170 N N . PHE A 1 153 ? 12.594 15.516 73.375 1 22.72 153 PHE A N 1
ATOM 1171 C CA . PHE A 1 153 ? 12.758 16.844 72.812 1 22.72 153 PHE A CA 1
ATOM 1172 C C . PHE A 1 153 ? 14.117 17.422 73.188 1 22.72 153 PHE A C 1
ATOM 1174 O O . PHE A 1 153 ? 14.344 18.625 73 1 22.72 153 PHE A O 1
ATOM 1181 N N . LYS A 1 154 ? 15.188 16.797 73.375 1 21.34 154 LYS A N 1
ATOM 1182 C CA . LYS A 1 154 ? 16.281 17.391 74.125 1 21.34 154 LYS A CA 1
ATOM 1183 C C . LYS A 1 154 ? 16.703 18.719 73.5 1 21.34 154 LYS A C 1
ATOM 1185 O O . LYS A 1 154 ? 16.812 19.719 74.25 1 21.34 154 LYS A O 1
ATOM 1190 N N . ASP A 1 155 ? 17.812 18.844 72.812 1 22.14 155 ASP A N 1
ATOM 1191 C CA . ASP A 1 155 ? 18.828 19.906 72.812 1 22.14 155 ASP A CA 1
ATOM 1192 C C . ASP A 1 155 ? 18.281 21.156 72.125 1 22.14 155 ASP A C 1
ATOM 1194 O O . ASP A 1 155 ? 17.359 21.094 71.312 1 22.14 155 ASP A O 1
ATOM 1198 N N . THR A 1 156 ? 19.016 22.438 71.375 1 22.05 156 THR A N 1
ATOM 1199 C CA . THR A 1 156 ? 19.234 23.75 72 1 22.05 156 THR A CA 1
ATOM 1200 C C . THR A 1 156 ? 17.953 24.594 71.938 1 22.05 156 THR A C 1
ATOM 1202 O O . THR A 1 156 ? 17.156 24.438 71 1 22.05 156 THR A O 1
ATOM 1205 N N . MET B 1 1 ? 16.828 17.281 12.859 1 92 1 MET B N 1
ATOM 1206 C CA . MET B 1 1 ? 16.625 18 11.602 1 92 1 MET B CA 1
ATOM 1207 C C . MET B 1 1 ? 15.344 17.531 10.914 1 92 1 MET B C 1
ATOM 1209 O O . MET B 1 1 ? 14.453 18.344 10.648 1 92 1 MET B O 1
ATOM 1213 N N . ALA B 1 2 ? 15.078 16.234 10.883 1 96.5 2 ALA B N 1
ATOM 1214 C CA . ALA B 1 2 ? 13.898 15.711 10.188 1 96.5 2 ALA B CA 1
ATOM 1215 C C . ALA B 1 2 ? 12.625 16.047 10.953 1 96.5 2 ALA B C 1
ATOM 1217 O O . ALA B 1 2 ? 11.602 16.391 10.344 1 96.5 2 ALA B O 1
ATOM 1218 N N . MET B 1 3 ? 12.742 16.016 12.234 1 97.75 3 MET B N 1
ATOM 1219 C CA . MET B 1 3 ? 11.594 16.359 13.062 1 97.75 3 MET B CA 1
ATOM 1220 C C . MET B 1 3 ? 11.188 17.812 12.859 1 97.75 3 MET B C 1
ATOM 1222 O O . MET B 1 3 ? 10 18.125 12.703 1 97.75 3 MET B O 1
ATOM 1226 N N . LYS B 1 4 ? 12.109 18.75 12.93 1 97.25 4 LYS B N 1
ATOM 1227 C CA . LYS B 1 4 ? 11.836 20.172 12.711 1 97.25 4 LYS B CA 1
ATOM 1228 C C . LYS B 1 4 ? 11.195 20.406 11.344 1 97.25 4 LYS B C 1
ATOM 1230 O O . LYS B 1 4 ? 10.234 21.156 11.227 1 97.25 4 LYS B O 1
ATOM 1235 N N . LYS B 1 5 ? 11.766 19.75 10.336 1 97 5 LYS B N 1
ATOM 1236 C CA . LYS B 1 5 ? 11.227 19.875 8.992 1 97 5 LYS B CA 1
ATOM 1237 C C . LYS B 1 5 ? 9.773 19.406 8.93 1 97 5 LYS B C 1
ATOM 1239 O O . LYS B 1 5 ? 8.914 20.094 8.383 1 97 5 LYS B O 1
ATOM 1244 N N . ALA B 1 6 ? 9.508 18.25 9.516 1 98.31 6 ALA B N 1
ATOM 1245 C CA . ALA B 1 6 ? 8.156 17.719 9.523 1 98.31 6 ALA B CA 1
ATOM 1246 C C . ALA B 1 6 ? 7.188 18.656 10.219 1 98.31 6 ALA B C 1
ATOM 1248 O O . ALA B 1 6 ? 6.098 18.938 9.711 1 98.31 6 ALA B O 1
ATOM 1249 N N . LYS B 1 7 ? 7.578 19.141 11.297 1 98.12 7 LYS B N 1
ATOM 1250 C CA . LYS B 1 7 ? 6.715 20.031 12.062 1 98.12 7 LYS B CA 1
ATOM 1251 C C . LYS B 1 7 ? 6.5 21.359 11.32 1 98.12 7 LYS B C 1
ATOM 1253 O O . LYS B 1 7 ? 5.406 21.922 11.367 1 98.12 7 LYS B O 1
ATOM 1258 N N . GLU B 1 8 ? 7.48 21.828 10.68 1 97.31 8 GLU B N 1
ATOM 1259 C CA . GLU B 1 8 ? 7.352 23.047 9.891 1 97.31 8 GLU B CA 1
ATOM 1260 C C . GLU B 1 8 ? 6.379 22.859 8.727 1 97.31 8 GLU B C 1
ATOM 1262 O O . GLU B 1 8 ? 5.559 23.734 8.445 1 97.31 8 GLU B O 1
ATOM 1267 N N . ILE B 1 9 ? 6.492 21.75 8.07 1 97.12 9 ILE B N 1
ATOM 1268 C CA . ILE B 1 9 ? 5.59 21.453 6.961 1 97.12 9 ILE B CA 1
ATOM 1269 C C . ILE B 1 9 ? 4.148 21.438 7.465 1 97.12 9 ILE B C 1
ATOM 1271 O O . ILE B 1 9 ? 3.264 22.047 6.855 1 97.12 9 ILE B O 1
ATOM 1275 N N . VAL B 1 10 ? 3.984 20.844 8.586 1 97.88 10 VAL B N 1
ATOM 1276 C CA . VAL B 1 10 ? 2.645 20.688 9.141 1 97.88 10 VAL B CA 1
ATOM 1277 C C . VAL B 1 10 ? 2.123 22.031 9.625 1 97.88 10 VAL B C 1
ATOM 1279 O O . VAL B 1 10 ? 0.938 22.344 9.477 1 97.88 10 VAL B O 1
ATOM 1282 N N . SER B 1 11 ? 2.967 22.828 10.164 1 96.94 11 SER B N 1
ATOM 1283 C CA . SER B 1 11 ? 2.531 24.125 10.688 1 96.94 11 SER B CA 1
ATOM 1284 C C . SER B 1 11 ? 2.289 25.125 9.562 1 96.94 11 SER B C 1
ATOM 1286 O O . SER B 1 11 ? 1.525 26.078 9.734 1 96.94 11 SER B O 1
ATOM 1288 N N . SER B 1 12 ? 2.828 24.891 8.375 1 96.56 12 SER B N 1
ATOM 1289 C CA . SER B 1 12 ? 2.758 25.859 7.281 1 96.56 12 SER B CA 1
ATOM 1290 C C . SER B 1 12 ? 1.641 25.5 6.305 1 96.56 12 SER B C 1
ATOM 1292 O O . SER B 1 12 ? 1.376 26.25 5.359 1 96.56 12 SER B O 1
ATOM 1294 N N . ASN B 1 13 ? 1.065 24.328 6.461 1 97.06 13 ASN B N 1
ATOM 1295 C CA . ASN B 1 13 ? 0.026 23.875 5.547 1 97.06 13 ASN B CA 1
ATOM 1296 C C . ASN B 1 13 ? -1.197 23.359 6.297 1 97.06 13 ASN B C 1
ATOM 1298 O O . ASN B 1 13 ? -1.064 22.688 7.324 1 97.06 13 ASN B O 1
ATOM 1302 N N . ALA B 1 14 ? -2.371 23.688 5.781 1 97.12 14 ALA B N 1
ATOM 1303 C CA . ALA B 1 14 ? -3.617 23.328 6.449 1 97.12 14 ALA B CA 1
ATOM 1304 C C . ALA B 1 14 ? -3.809 21.812 6.441 1 97.12 14 ALA B C 1
ATOM 1306 O O . ALA B 1 14 ? -4.312 21.234 7.41 1 97.12 14 ALA B O 1
ATOM 1307 N N . VAL B 1 15 ? -3.463 21.188 5.312 1 98.62 15 VAL B N 1
ATOM 1308 C CA . VAL B 1 15 ? -3.613 19.75 5.156 1 98.62 15 VAL B CA 1
ATOM 1309 C C . VAL B 1 15 ? -2.32 19.141 4.609 1 98.62 15 VAL B C 1
ATOM 1311 O O . VAL B 1 15 ? -1.834 19.562 3.555 1 98.62 15 VAL B O 1
ATOM 1314 N N . VAL B 1 16 ? -1.692 18.172 5.332 1 98.88 16 VAL B N 1
ATOM 1315 C CA . VAL B 1 16 ? -0.452 17.516 4.926 1 98.88 16 VAL B CA 1
ATOM 1316 C C . VAL B 1 16 ? -0.6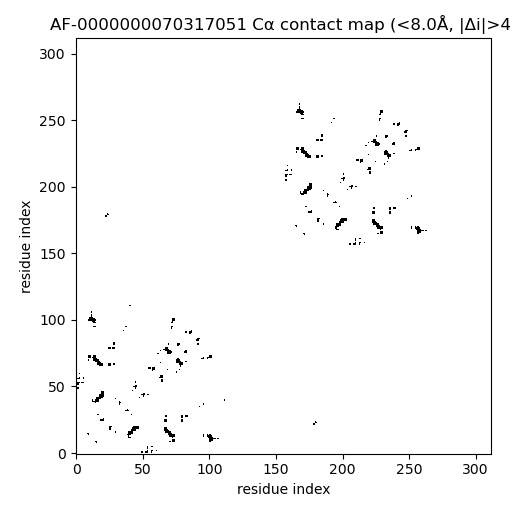54 16 4.891 1 98.88 16 VAL B C 1
ATOM 1318 O O . VAL B 1 16 ? -1.178 15.414 5.844 1 98.88 16 VAL B O 1
ATOM 1321 N N . VAL B 1 17 ? -0.267 15.414 3.834 1 98.94 17 VAL B N 1
ATOM 1322 C CA . VAL B 1 17 ? -0.256 13.961 3.689 1 98.94 17 VAL B CA 1
ATOM 1323 C C . VAL B 1 17 ? 1.178 13.469 3.506 1 98.94 17 VAL B C 1
ATOM 1325 O O . VAL B 1 17 ? 1.77 13.648 2.438 1 98.94 17 VAL B O 1
ATOM 1328 N N . PHE B 1 18 ? 1.72 12.922 4.555 1 98.94 18 PHE B N 1
ATOM 1329 C CA . PHE B 1 18 ? 2.941 12.156 4.328 1 98.94 18 PHE B CA 1
ATOM 1330 C C . PHE B 1 18 ? 2.629 10.828 3.643 1 98.94 18 PHE B C 1
ATOM 1332 O O . PHE B 1 18 ? 1.786 10.062 4.113 1 98.94 18 PHE B O 1
ATOM 1339 N N . SER B 1 19 ? 3.275 10.602 2.602 1 98.69 19 SER B N 1
ATOM 1340 C CA . SER B 1 19 ? 2.857 9.594 1.633 1 98.69 19 SER B CA 1
ATOM 1341 C C . SER B 1 19 ? 4.059 8.844 1.067 1 98.69 19 SER B C 1
ATOM 1343 O O . SER B 1 19 ? 5.203 9.133 1.419 1 98.69 19 SER B O 1
ATOM 1345 N N . LYS B 1 20 ? 3.727 7.785 0.341 1 96.31 20 LYS B N 1
ATOM 1346 C CA . LYS B 1 20 ? 4.605 7.145 -0.632 1 96.31 20 LYS B CA 1
ATOM 1347 C C . LYS B 1 20 ? 3.91 6.98 -1.98 1 96.31 20 LYS B C 1
ATOM 1349 O O . LYS B 1 20 ? 2.721 6.66 -2.037 1 96.31 20 LYS B O 1
ATOM 1354 N N . SER B 1 21 ? 4.719 7.137 -2.982 1 94.75 21 SER B N 1
ATOM 1355 C CA . SER B 1 21 ? 4.121 7.289 -4.305 1 94.75 21 SER B CA 1
ATOM 1356 C C . SER B 1 21 ? 3.504 5.98 -4.785 1 94.75 21 SER B C 1
ATOM 1358 O O . SER B 1 21 ? 2.57 5.984 -5.594 1 94.75 21 SER B O 1
ATOM 1360 N N . TYR B 1 22 ? 3.967 4.941 -4.262 1 88.31 22 TYR B N 1
ATOM 1361 C CA . TYR B 1 22 ? 3.543 3.648 -4.789 1 88.31 22 TYR B CA 1
ATOM 1362 C C . TYR B 1 22 ? 2.4 3.068 -3.963 1 88.31 22 TYR B C 1
ATOM 1364 O O . TYR B 1 22 ? 1.831 2.035 -4.32 1 88.31 22 TYR B O 1
ATOM 1372 N N . CYS B 1 23 ? 2.082 3.629 -2.879 1 94.94 23 CYS B N 1
ATOM 1373 C CA . CYS B 1 23 ? 1.185 3.023 -1.902 1 94.94 23 CYS B CA 1
ATOM 1374 C C . CYS B 1 23 ? -0.27 3.336 -2.232 1 94.94 23 CYS B C 1
ATOM 1376 O O . CYS B 1 23 ? -0.668 4.5 -2.258 1 94.94 23 CYS B O 1
ATOM 1378 N N . PRO B 1 24 ? -1.092 2.318 -2.424 1 95 24 PRO B N 1
ATOM 1379 C CA . PRO B 1 24 ? -2.471 2.559 -2.855 1 95 24 PRO B CA 1
ATOM 1380 C C . PRO B 1 24 ? -3.309 3.266 -1.791 1 95 24 PRO B C 1
ATOM 1382 O O . PRO B 1 24 ? -4.246 3.992 -2.123 1 95 24 PRO B O 1
ATOM 1385 N N . TYR B 1 25 ? -3.029 3.043 -0.567 1 97.12 25 TYR B N 1
ATOM 1386 C CA . TYR B 1 25 ? -3.75 3.736 0.496 1 97.12 25 TYR B CA 1
ATOM 1387 C C . TYR B 1 25 ? -3.451 5.23 0.474 1 97.12 25 TYR B C 1
ATOM 1389 O O . TYR B 1 25 ? -4.324 6.047 0.766 1 97.12 25 TYR B O 1
ATOM 1397 N N . CYS B 1 26 ? -2.199 5.566 0.234 1 98.44 26 CYS B N 1
ATOM 1398 C CA . CYS B 1 26 ? -1.84 6.969 0.053 1 98.44 26 CYS B CA 1
ATOM 1399 C C . CYS B 1 26 ? -2.609 7.582 -1.109 1 98.44 26 CYS B C 1
ATOM 1401 O O . CYS B 1 26 ? -3.133 8.695 -0.995 1 98.44 26 CYS B O 1
ATOM 1403 N N . VAL B 1 27 ? -2.727 6.883 -2.205 1 97.5 27 VAL B N 1
ATOM 1404 C CA . VAL B 1 27 ? -3.467 7.352 -3.371 1 97.5 27 VAL B CA 1
ATOM 1405 C C . VAL B 1 27 ? -4.934 7.559 -3.004 1 97.5 27 VAL B C 1
ATOM 1407 O O . VAL B 1 27 ? -5.539 8.562 -3.381 1 97.5 27 VAL B O 1
ATOM 1410 N N . LYS B 1 28 ? -5.453 6.672 -2.299 1 98.19 28 LYS B N 1
ATOM 1411 C CA . LYS B 1 28 ? -6.852 6.754 -1.894 1 98.19 28 LYS B CA 1
ATOM 1412 C C . LYS B 1 28 ? -7.121 8.023 -1.094 1 98.19 28 LYS B C 1
ATOM 1414 O O . LYS B 1 28 ? -8.102 8.727 -1.346 1 98.19 28 LYS B O 1
ATOM 1419 N N . VAL B 1 29 ? -6.25 8.266 -0.132 1 98.81 29 VAL B N 1
ATOM 1420 C CA . VAL B 1 29 ? -6.402 9.445 0.705 1 98.81 29 VAL B CA 1
ATOM 1421 C C . VAL B 1 29 ? -6.258 10.703 -0.149 1 98.81 29 VAL B C 1
ATOM 1423 O O . VAL B 1 29 ? -7.07 11.625 -0.049 1 98.81 29 VAL B O 1
ATOM 1426 N N . LYS B 1 30 ? -5.242 10.734 -0.962 1 98.75 30 LYS B N 1
ATOM 1427 C CA . LYS B 1 30 ? -5.043 11.891 -1.834 1 98.75 30 LYS B CA 1
ATOM 1428 C C . LYS B 1 30 ? -6.23 12.078 -2.773 1 98.75 30 LYS B C 1
ATOM 1430 O O . LYS B 1 30 ? -6.695 13.203 -2.979 1 98.75 30 LYS B O 1
ATOM 1435 N N . ASP B 1 31 ? -6.746 11.07 -3.303 1 98.69 31 ASP B N 1
ATOM 1436 C CA . ASP B 1 31 ? -7.891 11.141 -4.207 1 98.69 31 ASP B CA 1
ATOM 1437 C C . ASP B 1 31 ? -9.133 11.664 -3.486 1 98.69 31 ASP B C 1
ATOM 1439 O O . ASP B 1 31 ? -9.906 12.438 -4.055 1 98.69 31 ASP B O 1
ATOM 1443 N N . LEU B 1 32 ? -9.352 11.188 -2.324 1 98.62 32 LEU B N 1
ATOM 1444 C CA . LEU B 1 32 ? -10.492 11.648 -1.539 1 98.62 32 LEU B CA 1
ATOM 1445 C C . LEU B 1 32 ? -10.414 13.148 -1.289 1 98.62 32 LEU B C 1
ATOM 1447 O O . LEU B 1 32 ? -11.391 13.867 -1.472 1 98.62 32 LEU B O 1
ATOM 1451 N N . LEU B 1 33 ? -9.273 13.609 -0.874 1 98.69 33 LEU B N 1
ATOM 1452 C CA . LEU B 1 33 ? -9.078 15.023 -0.608 1 98.69 33 LEU B CA 1
ATOM 1453 C C . LEU B 1 33 ? -9.297 15.852 -1.873 1 98.69 33 LEU B C 1
ATOM 1455 O O . LEU B 1 33 ? -9.922 16.922 -1.825 1 98.69 33 LEU B O 1
ATOM 1459 N N . LYS B 1 34 ? -8.836 15.344 -2.975 1 98.56 34 LYS B N 1
ATOM 1460 C CA . LYS B 1 34 ? -9.055 16.016 -4.258 1 98.56 34 LYS B CA 1
ATOM 1461 C C . LYS B 1 34 ? -10.539 16.078 -4.594 1 98.56 34 LYS B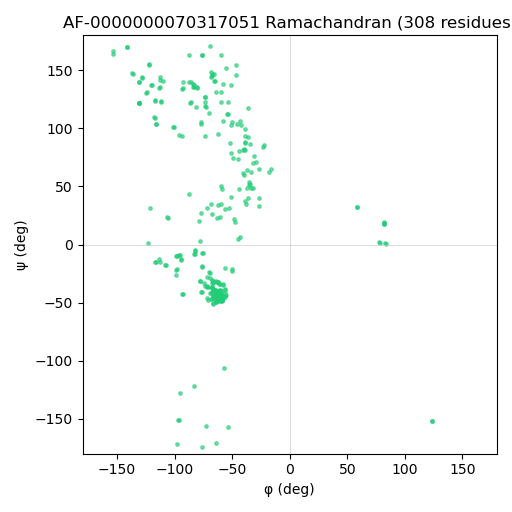 C 1
ATOM 1463 O O . LYS B 1 34 ? -11.039 17.141 -5.004 1 98.56 34 LYS B O 1
ATOM 1468 N N . LYS B 1 35 ? -11.18 15.031 -4.477 1 98.38 35 LYS B N 1
ATOM 1469 C CA . LYS B 1 35 ? -12.609 14.961 -4.777 1 98.38 35 LYS B CA 1
ATOM 1470 C C . LYS B 1 35 ? -13.398 15.953 -3.936 1 98.38 35 LYS B C 1
ATOM 1472 O O . LYS B 1 35 ? -14.414 16.5 -4.391 1 98.38 35 LYS B O 1
ATOM 1477 N N . LEU B 1 36 ? -12.938 16.125 -2.783 1 97.81 36 LEU B N 1
ATOM 1478 C CA . LEU B 1 36 ? -13.617 17.031 -1.862 1 97.81 36 LEU B CA 1
ATOM 1479 C C . LEU B 1 36 ? -13.219 18.469 -2.119 1 97.81 36 LEU B C 1
ATOM 1481 O O . LEU B 1 36 ? -13.719 19.391 -1.46 1 97.81 36 LEU B O 1
ATOM 1485 N N . GLY B 1 37 ? -12.227 18.641 -2.99 1 96.75 37 GLY B N 1
ATOM 1486 C CA . GLY B 1 37 ? -11.789 19.984 -3.338 1 96.75 37 GLY B CA 1
ATOM 1487 C C . GLY B 1 37 ? -10.836 20.594 -2.322 1 96.75 37 GLY B C 1
ATOM 1488 O O . GLY B 1 37 ? -10.641 21.797 -2.293 1 96.75 37 GLY B O 1
ATOM 1489 N N . ALA B 1 38 ? -10.297 19.781 -1.558 1 96.56 38 ALA B N 1
ATOM 1490 C CA . ALA B 1 38 ? -9.383 20.281 -0.535 1 96.56 38 ALA B CA 1
ATOM 1491 C C . ALA B 1 38 ? -7.98 20.484 -1.105 1 96.56 38 ALA B C 1
ATOM 1493 O O . ALA B 1 38 ? -7.488 19.656 -1.875 1 96.56 38 ALA B O 1
ATOM 1494 N N . ARG B 1 39 ? -7.363 21.562 -0.736 1 95.5 39 ARG B N 1
ATOM 1495 C CA . ARG B 1 39 ? -5.949 21.766 -1.035 1 95.5 39 ARG B CA 1
ATOM 1496 C C . ARG B 1 39 ? -5.066 21.094 0.002 1 95.5 39 ARG B C 1
ATOM 1498 O O . ARG B 1 39 ? -5.336 21.156 1.202 1 95.5 39 ARG B O 1
ATOM 1505 N N . PHE B 1 40 ? -4.082 20.453 -0.497 1 98.06 40 PHE B N 1
ATOM 1506 C CA . PHE B 1 40 ? -3.156 19.781 0.414 1 98.06 40 PHE B CA 1
ATOM 1507 C C . PHE B 1 40 ? -1.78 19.641 -0.224 1 98.06 40 PHE B C 1
ATOM 1509 O O . PHE B 1 40 ? -1.637 19.781 -1.44 1 98.06 40 PHE B O 1
ATOM 1516 N N . ILE B 1 41 ? -0.844 19.359 0.669 1 98.12 41 ILE B N 1
ATOM 1517 C CA . ILE B 1 41 ? 0.471 18.953 0.178 1 98.12 41 ILE B CA 1
ATOM 1518 C C . ILE B 1 41 ? 0.708 17.469 0.476 1 98.12 41 ILE B C 1
ATOM 1520 O O . ILE B 1 41 ? 0.337 16.984 1.544 1 98.12 41 ILE B O 1
ATOM 1524 N N . ALA B 1 42 ? 1.295 16.891 -0.461 1 98.62 42 ALA B N 1
ATOM 1525 C CA . ALA B 1 42 ? 1.744 15.516 -0.287 1 98.62 42 ALA B CA 1
ATOM 1526 C C . ALA B 1 42 ? 3.268 15.43 -0.246 1 98.62 42 ALA B C 1
ATOM 1528 O O . ALA B 1 42 ? 3.945 15.938 -1.143 1 98.62 42 ALA B O 1
ATOM 1529 N N . VAL B 1 43 ? 3.781 14.883 0.828 1 98.75 43 VAL B N 1
ATOM 1530 C CA . VAL B 1 43 ? 5.219 14.648 0.936 1 98.75 43 VAL B CA 1
ATOM 1531 C C . VAL B 1 43 ? 5.527 13.188 0.642 1 98.75 43 VAL B C 1
ATOM 1533 O O . VAL B 1 43 ? 5.332 12.32 1.497 1 98.75 43 VAL B O 1
ATOM 1536 N N . GLU B 1 44 ? 5.992 13.062 -0.595 1 98.5 44 GLU B N 1
ATOM 1537 C CA . GLU B 1 44 ? 6.34 11.695 -0.98 1 98.5 44 GLU B CA 1
ATOM 1538 C C . GLU B 1 44 ? 7.672 11.273 -0.37 1 98.5 44 GLU B C 1
ATOM 1540 O O . GLU B 1 44 ? 8.734 11.562 -0.921 1 98.5 44 GLU B O 1
ATOM 1545 N N . LEU B 1 45 ? 7.617 10.422 0.652 1 98.31 45 LEU B N 1
ATOM 1546 C CA . LEU B 1 45 ? 8.797 10.102 1.45 1 98.31 45 LEU B CA 1
ATOM 1547 C C . LEU B 1 45 ? 9.773 9.234 0.657 1 98.31 45 LEU B C 1
ATOM 1549 O O . LEU B 1 45 ? 10.984 9.289 0.886 1 98.31 45 LEU B O 1
ATOM 1553 N N . ASP B 1 46 ? 9.273 8.438 -0.297 1 95.44 46 ASP B N 1
ATOM 1554 C CA . ASP B 1 46 ? 10.125 7.559 -1.09 1 95.44 46 ASP B CA 1
ATOM 1555 C C . ASP B 1 46 ? 10.898 8.344 -2.145 1 95.44 46 ASP B C 1
ATOM 1557 O O . ASP B 1 46 ? 11.844 7.832 -2.742 1 95.44 46 ASP B O 1
ATOM 1561 N N . LYS B 1 47 ? 10.57 9.609 -2.275 1 97 47 LYS B N 1
ATOM 1562 C CA . LYS B 1 47 ? 11.211 10.43 -3.297 1 97 47 LYS B CA 1
ATOM 1563 C C . LYS B 1 47 ? 12.094 11.508 -2.666 1 97 47 LYS B C 1
ATOM 1565 O O . LYS B 1 47 ? 12.883 12.148 -3.354 1 97 47 LYS B O 1
ATOM 1570 N N . GLU B 1 48 ? 11.859 11.664 -1.411 1 96.69 48 GLU B N 1
ATOM 1571 C CA . GLU B 1 48 ? 12.656 12.656 -0.696 1 96.69 48 GLU B CA 1
ATOM 1572 C C . GLU B 1 48 ? 13.977 12.062 -0.218 1 96.69 48 GLU B C 1
ATOM 1574 O O . GLU B 1 48 ? 14.023 10.93 0.252 1 96.69 48 GLU B O 1
ATOM 1579 N N . SER B 1 49 ? 15.062 12.812 -0.308 1 96.94 49 SER B N 1
ATOM 1580 C CA . SER B 1 49 ? 16.391 12.352 0.112 1 96.94 49 SER B CA 1
ATOM 1581 C C . SER B 1 49 ? 16.406 12.016 1.598 1 96.94 49 SER B C 1
ATOM 1583 O O . SER B 1 49 ? 17.141 11.117 2.023 1 96.94 49 SER B O 1
ATOM 1585 N N . ASP B 1 50 ? 15.625 12.773 2.33 1 97.62 50 ASP B N 1
ATOM 1586 C CA . ASP B 1 50 ? 15.594 12.539 3.77 1 97.62 50 ASP B CA 1
ATOM 1587 C C . ASP B 1 50 ? 14.297 11.859 4.188 1 97.62 50 ASP B C 1
ATOM 1589 O O . ASP B 1 50 ? 13.844 12.008 5.324 1 97.62 50 ASP B O 1
ATOM 1593 N N . GLY B 1 51 ? 13.68 11.195 3.297 1 98.25 51 GLY B N 1
ATOM 1594 C CA . GLY B 1 51 ? 12.391 10.57 3.525 1 98.25 51 GLY B CA 1
ATOM 1595 C C . GLY B 1 51 ? 12.383 9.609 4.699 1 98.25 51 GLY B C 1
ATOM 1596 O O . GLY B 1 51 ? 11.445 9.602 5.496 1 98.25 51 GLY B O 1
ATOM 1597 N N . ALA B 1 52 ? 13.43 8.82 4.816 1 97.56 52 ALA B N 1
ATOM 1598 C CA . ALA B 1 52 ? 13.523 7.852 5.906 1 97.56 52 ALA B CA 1
ATOM 1599 C C . ALA B 1 52 ? 13.633 8.555 7.258 1 97.56 52 ALA B C 1
ATOM 1601 O O . ALA B 1 52 ? 13.039 8.117 8.242 1 97.56 52 ALA B O 1
ATOM 1602 N N . GLN B 1 53 ? 14.383 9.633 7.266 1 98.5 53 GLN B N 1
ATOM 1603 C CA . GLN B 1 53 ? 14.523 10.398 8.5 1 98.5 53 GLN B CA 1
ATOM 1604 C C . GLN B 1 53 ? 13.203 11.07 8.891 1 98.5 53 GLN B C 1
ATOM 1606 O O . GLN B 1 53 ? 12.844 11.102 10.062 1 98.5 53 GLN B O 1
ATOM 1611 N N . VAL B 1 54 ? 12.5 11.531 7.879 1 98.69 54 VAL B N 1
ATOM 1612 C CA . VAL B 1 54 ? 11.195 12.141 8.133 1 98.69 54 VAL B CA 1
ATOM 1613 C C . VAL B 1 54 ? 10.227 11.086 8.656 1 98.69 54 VAL B C 1
ATOM 1615 O O . VAL B 1 54 ? 9.477 11.336 9.602 1 98.69 54 VAL B O 1
ATOM 1618 N N . GLN B 1 55 ? 10.297 9.961 8.031 1 98.44 55 GLN B N 1
ATOM 1619 C CA . GLN B 1 55 ? 9.438 8.867 8.484 1 98.44 55 GLN B CA 1
ATOM 1620 C C . GLN B 1 55 ? 9.742 8.492 9.93 1 98.44 55 GLN B C 1
ATOM 1622 O O . GLN B 1 55 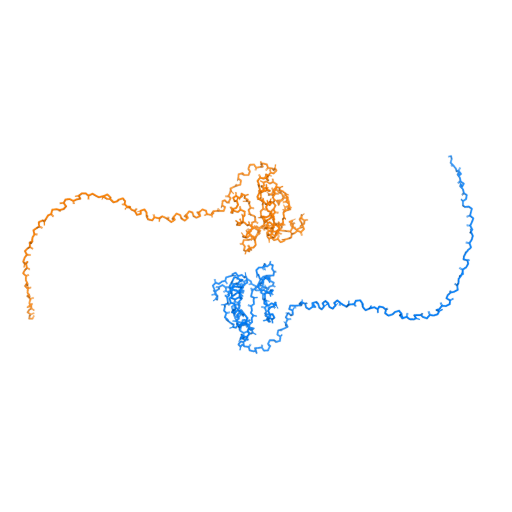? 8.82 8.258 10.719 1 98.44 55 GLN B O 1
ATOM 1627 N N . SER B 1 56 ? 11.016 8.445 10.344 1 98.56 56 SER B N 1
ATOM 1628 C CA . SER B 1 56 ? 11.398 8.164 11.719 1 98.56 56 SER B CA 1
ATOM 1629 C C . SER B 1 56 ? 10.922 9.266 12.664 1 98.56 56 SER B C 1
ATOM 1631 O O . SER B 1 56 ? 10.469 8.984 13.773 1 98.56 56 SER B O 1
ATOM 1633 N N . ALA B 1 57 ? 11.016 10.461 12.219 1 98.75 57 ALA B N 1
ATOM 1634 C CA . ALA B 1 57 ? 10.539 11.594 13 1 98.75 57 ALA B CA 1
ATOM 1635 C C . ALA B 1 57 ? 9.031 11.508 13.234 1 98.75 57 ALA B C 1
ATOM 1637 O O . ALA B 1 57 ? 8.555 11.773 14.344 1 98.75 57 ALA B O 1
ATOM 1638 N N . LEU B 1 58 ? 8.305 11.109 12.227 1 98.81 58 LEU B N 1
ATOM 1639 C CA . LEU B 1 58 ? 6.867 10.93 12.344 1 98.81 58 LEU B CA 1
ATOM 1640 C C . LEU B 1 58 ? 6.531 9.859 13.375 1 98.81 58 LEU B C 1
ATOM 1642 O O . LEU B 1 58 ? 5.609 10.031 14.18 1 98.81 58 LEU B O 1
ATOM 1646 N N . ALA B 1 59 ? 7.285 8.789 13.297 1 98.75 59 ALA B N 1
ATOM 1647 C CA . ALA B 1 59 ? 7.07 7.711 14.266 1 98.75 59 ALA B CA 1
ATOM 1648 C C . ALA B 1 59 ? 7.254 8.211 15.695 1 98.75 59 ALA B C 1
ATOM 1650 O O . ALA B 1 59 ? 6.445 7.906 16.578 1 98.75 59 ALA B O 1
ATOM 1651 N N . GLU B 1 60 ? 8.289 8.922 15.836 1 98.69 60 GLU B N 1
ATOM 1652 C CA . GLU B 1 60 ? 8.562 9.477 17.156 1 98.69 60 GLU B CA 1
ATOM 1653 C C . GLU B 1 60 ? 7.48 10.469 17.578 1 98.69 60 GLU B C 1
ATOM 1655 O O . GLU B 1 60 ? 7.02 10.445 18.719 1 98.69 60 GLU B O 1
ATOM 1660 N N . TRP B 1 61 ? 7.047 11.242 16.734 1 98.69 61 TRP B N 1
ATOM 1661 C CA . TRP B 1 61 ? 6.137 12.352 17 1 98.69 61 TRP B CA 1
ATOM 1662 C C . TRP B 1 61 ? 4.711 11.852 17.203 1 98.69 61 TRP B C 1
ATOM 1664 O O . TRP B 1 61 ? 4.023 12.289 18.125 1 98.69 61 TRP B O 1
ATOM 1674 N N . THR B 1 62 ? 4.23 10.867 16.406 1 98.69 62 THR B N 1
ATOM 1675 C CA . THR B 1 62 ? 2.816 10.516 16.359 1 98.69 62 THR B CA 1
ATOM 1676 C C . THR B 1 62 ? 2.592 9.094 16.844 1 98.69 62 THR B C 1
ATOM 1678 O O . THR B 1 62 ? 1.456 8.688 17.094 1 98.69 62 THR B O 1
ATOM 1681 N N . GLY B 1 63 ? 3.635 8.352 16.922 1 98.5 63 GLY B N 1
ATOM 1682 C CA . GLY B 1 63 ? 3.502 6.934 17.219 1 98.5 63 GLY B CA 1
ATOM 1683 C C . GLY B 1 63 ? 3.184 6.09 15.992 1 98.5 63 GLY B C 1
ATOM 1684 O O . GLY B 1 63 ? 3.02 4.875 16.094 1 98.5 63 GLY B O 1
ATOM 1685 N N . GLN B 1 64 ? 3.102 6.723 14.922 1 98.25 64 GLN B N 1
ATOM 1686 C CA . GLN B 1 64 ? 2.773 6.039 13.672 1 98.25 64 GLN B CA 1
ATOM 1687 C C . GLN B 1 64 ? 3.916 6.148 12.672 1 98.25 64 GLN B C 1
ATOM 1689 O O . GLN B 1 64 ? 4.246 7.246 12.219 1 98.25 64 GLN B O 1
ATOM 1694 N N . ARG B 1 65 ? 4.41 5.047 12.203 1 97.31 65 ARG B N 1
ATOM 1695 C CA . ARG B 1 65 ? 5.48 5 11.219 1 97.31 65 ARG B CA 1
ATOM 1696 C C . ARG B 1 65 ? 4.922 4.805 9.812 1 97.31 65 ARG B C 1
ATOM 1698 O O . ARG B 1 65 ? 5.598 5.09 8.82 1 97.31 65 ARG B O 1
ATOM 1705 N N . THR B 1 66 ? 3.658 4.277 9.711 1 97.19 66 THR B N 1
ATOM 1706 C CA . THR B 1 66 ? 3.045 3.922 8.438 1 97.19 66 THR B CA 1
ATOM 1707 C C . THR B 1 66 ? 2.564 5.172 7.699 1 97.19 66 THR B C 1
ATOM 1709 O O . THR B 1 66 ? 2.541 6.262 8.266 1 97.19 66 THR B O 1
ATOM 1712 N N . VAL B 1 67 ? 2.334 4.969 6.41 1 98.19 67 VAL B N 1
ATOM 1713 C CA . VAL B 1 67 ? 1.736 5.996 5.562 1 98.19 67 VAL B CA 1
ATOM 1714 C C . VAL B 1 67 ? 0.455 5.461 4.93 1 98.19 67 VAL B C 1
ATOM 1716 O O . VAL B 1 67 ? 0.278 4.246 4.801 1 98.19 67 VAL B O 1
ATOM 1719 N N . PRO B 1 68 ? -0.393 6.301 4.59 1 98.69 68 PRO B N 1
ATOM 1720 C CA . PRO B 1 68 ? -0.349 7.758 4.762 1 98.69 68 PRO B CA 1
ATOM 1721 C C . PRO B 1 68 ? -0.434 8.18 6.223 1 98.69 68 PRO B C 1
ATOM 1723 O O . PRO B 1 68 ? -1.073 7.504 7.031 1 98.69 68 PRO B O 1
ATOM 1726 N N . ASN B 1 69 ? 0.255 9.234 6.527 1 98.88 69 ASN B N 1
ATOM 1727 C CA . ASN B 1 69 ? 0.204 9.922 7.812 1 98.88 69 ASN B CA 1
ATOM 1728 C C . ASN B 1 69 ? -0.298 11.352 7.664 1 98.88 69 ASN B C 1
ATOM 1730 O O . ASN B 1 69 ? 0.431 12.227 7.184 1 98.88 69 ASN B O 1
ATOM 1734 N N . VAL B 1 70 ? -1.514 11.617 8.148 1 98.94 70 VAL B N 1
ATOM 1735 C CA . VAL B 1 70 ? -2.248 12.797 7.715 1 98.94 70 VAL B CA 1
ATOM 1736 C C . VAL B 1 70 ? -2.404 13.766 8.891 1 98.94 70 VAL B C 1
ATOM 1738 O O . VAL B 1 70 ? -2.727 13.359 10 1 98.94 70 VAL B O 1
ATOM 1741 N N . PHE B 1 71 ? -2.152 14.969 8.578 1 98.81 71 PHE B N 1
ATOM 1742 C CA . PHE B 1 71 ? -2.393 16.078 9.484 1 98.81 71 PHE B CA 1
ATOM 1743 C C . PHE B 1 71 ? -3.387 17.062 8.883 1 98.81 71 PHE B C 1
ATOM 1745 O O . PHE B 1 71 ? -3.301 17.391 7.699 1 98.81 71 PHE B O 1
ATOM 1752 N N . ILE B 1 72 ? -4.324 17.547 9.672 1 98.38 72 ILE B N 1
ATOM 1753 C CA . ILE B 1 72 ? -5.258 18.625 9.32 1 98.38 72 ILE B CA 1
ATOM 1754 C C . ILE B 1 72 ? -5.281 19.672 10.422 1 98.38 72 ILE B C 1
ATOM 1756 O O . ILE B 1 72 ? -5.551 19.359 11.586 1 98.38 72 ILE B O 1
ATOM 1760 N N . GLY B 1 73 ? -4.957 20.875 10 1 96.62 73 GLY B N 1
ATOM 1761 C CA . GLY B 1 73 ? -4.871 21.938 11 1 96.62 73 GLY B CA 1
ATOM 1762 C C . GLY B 1 73 ? -3.867 21.641 12.094 1 96.62 73 GLY B C 1
ATOM 1763 O O . GLY B 1 73 ? -4.156 21.828 13.281 1 96.62 73 GLY B O 1
ATOM 1764 N N . GLU B 1 74 ? -2.807 20.953 11.82 1 96.38 74 GLU B N 1
ATOM 1765 C CA . GLU B 1 74 ? -1.687 20.609 12.688 1 96.38 74 GLU B CA 1
ATOM 1766 C C . GLU B 1 74 ? -2.049 19.453 13.625 1 96.38 74 GLU B C 1
ATOM 1768 O O . GLU B 1 74 ? -1.227 19.031 14.438 1 96.38 74 GLU B O 1
ATOM 1773 N N . LYS B 1 75 ? -3.219 18.984 13.484 1 97.75 75 LYS B N 1
ATOM 1774 C CA . LYS B 1 75 ? -3.633 17.828 14.266 1 97.75 75 LYS B CA 1
ATOM 1775 C C . LYS B 1 75 ? -3.375 16.531 13.508 1 97.75 75 LYS B C 1
ATOM 1777 O O . LYS B 1 75 ? -3.703 16.422 12.32 1 97.75 75 LYS B O 1
ATOM 1782 N N . HIS B 1 76 ? -2.83 15.609 14.242 1 98.75 76 HIS B N 1
ATOM 1783 C CA . HIS B 1 76 ? -2.633 14.289 13.656 1 98.75 76 HIS B CA 1
ATOM 1784 C C . HIS B 1 76 ? -3.953 13.539 13.539 1 98.75 76 HIS B C 1
ATOM 1786 O O . HIS B 1 76 ? -4.602 13.242 14.547 1 98.75 76 HIS B O 1
ATOM 1792 N N . ILE B 1 77 ? -4.352 13.172 12.266 1 98.81 77 ILE B N 1
ATOM 1793 C CA . ILE B 1 77 ? -5.598 12.461 11.992 1 98.81 77 ILE B CA 1
ATOM 1794 C C . ILE B 1 77 ? -5.336 10.961 11.961 1 98.81 77 ILE B C 1
ATOM 1796 O O . ILE B 1 77 ? -6.156 10.172 12.438 1 98.81 77 ILE B O 1
ATOM 1800 N N . GLY B 1 78 ? -4.227 10.633 11.305 1 98.69 78 GLY B N 1
ATOM 1801 C CA . GLY B 1 78 ? -3.916 9.227 11.141 1 98.69 78 GLY B CA 1
ATOM 1802 C C . GLY B 1 78 ? -3.748 8.812 9.688 1 98.69 78 GLY B C 1
ATOM 1803 O O . GLY B 1 78 ? -3.252 9.594 8.875 1 98.69 78 GLY B O 1
ATOM 1804 N N . GLY B 1 79 ? -4.07 7.523 9.492 1 98.38 79 GLY B N 1
ATOM 1805 C CA . GLY B 1 79 ? -3.887 6.965 8.164 1 98.38 79 GLY B CA 1
ATOM 1806 C C . GLY B 1 79 ? -5.156 6.969 7.332 1 98.38 79 GLY B C 1
ATOM 1807 O O . GLY B 1 79 ? -6.055 7.777 7.566 1 98.38 79 GLY B O 1
ATOM 1808 N N . CYS B 1 80 ? -5.207 6.016 6.457 1 98.62 80 CYS B N 1
ATOM 1809 C CA . CYS B 1 80 ? -6.309 5.926 5.504 1 98.62 80 CYS B CA 1
ATOM 1810 C C . CYS B 1 80 ? -7.621 5.617 6.215 1 98.62 80 CYS B C 1
ATOM 1812 O O . CYS B 1 80 ? -8.633 6.273 5.973 1 98.62 80 CYS B O 1
ATOM 1814 N N . ASP B 1 81 ? -7.582 4.656 7.141 1 97.69 81 ASP B N 1
ATOM 1815 C CA . ASP B 1 81 ? -8.797 4.277 7.855 1 97.69 81 ASP B CA 1
ATOM 1816 C C . ASP B 1 81 ? -9.352 5.449 8.656 1 97.69 81 ASP B C 1
ATOM 1818 O O . ASP B 1 81 ? -10.562 5.691 8.664 1 97.69 81 ASP B O 1
ATOM 1822 N N . SER B 1 82 ? -8.469 6.141 9.289 1 98.62 82 SER B N 1
ATOM 1823 C CA . SER B 1 82 ? -8.898 7.289 10.086 1 98.62 82 SER B CA 1
ATOM 1824 C C . SER B 1 82 ? -9.57 8.344 9.211 1 98.62 82 SER B C 1
ATOM 1826 O O . SER B 1 82 ? -10.656 8.828 9.539 1 98.62 82 SER B O 1
ATOM 1828 N N . VAL B 1 83 ? -8.969 8.688 8.109 1 98.75 83 VAL B N 1
ATOM 1829 C CA . VAL B 1 83 ? -9.484 9.719 7.211 1 98.75 83 VAL B CA 1
ATOM 1830 C C . VAL B 1 83 ? -10.805 9.258 6.602 1 98.75 83 VAL B C 1
ATOM 1832 O O . VAL B 1 83 ? -11.781 10.016 6.566 1 98.75 83 VAL B O 1
ATOM 1835 N N . THR B 1 84 ? -10.852 8.039 6.145 1 98.44 84 THR B N 1
ATOM 1836 C CA . THR B 1 84 ? -12.062 7.527 5.512 1 98.44 84 THR B CA 1
ATOM 1837 C C . THR B 1 84 ? -13.195 7.414 6.527 1 98.44 84 THR B C 1
ATOM 1839 O O . THR B 1 84 ? -14.359 7.672 6.203 1 98.44 84 THR B O 1
ATOM 1842 N N . ASN B 1 85 ? -12.812 7.102 7.754 1 98.56 85 ASN B N 1
ATOM 1843 C CA . ASN B 1 85 ? -13.828 7.043 8.805 1 98.56 85 ASN B CA 1
ATOM 1844 C C . ASN B 1 85 ? -14.375 8.43 9.125 1 98.56 85 ASN B C 1
ATOM 1846 O O . ASN B 1 85 ? -15.578 8.594 9.336 1 98.56 85 ASN B O 1
ATOM 1850 N N . LEU B 1 86 ? -13.539 9.328 9.172 1 98.38 86 LEU B N 1
ATOM 1851 C CA . LEU B 1 86 ? -13.961 10.711 9.383 1 98.38 86 LEU B CA 1
ATOM 1852 C C . LEU B 1 86 ? -14.906 11.164 8.266 1 98.38 86 LEU B C 1
ATOM 1854 O O . LEU B 1 86 ? -15.898 11.852 8.531 1 98.38 86 LEU B O 1
ATOM 1858 N N . HIS B 1 87 ? -14.641 10.781 7.086 1 98.62 87 HIS B N 1
ATOM 1859 C CA . HIS B 1 87 ? -15.461 11.156 5.938 1 98.62 87 HIS B CA 1
ATOM 1860 C C . HIS B 1 87 ? -16.828 10.492 6 1 98.62 87 HIS B C 1
ATOM 1862 O O . HIS B 1 87 ? -17.859 11.156 5.793 1 98.62 87 HIS B O 1
ATOM 1868 N N . ARG B 1 88 ? -16.766 9.297 6.27 1 98.38 88 ARG B N 1
ATOM 1869 C CA . ARG B 1 88 ? -18.016 8.555 6.352 1 98.38 88 ARG B CA 1
ATOM 1870 C C . ARG B 1 88 ? -18.922 9.094 7.461 1 98.38 88 ARG B C 1
ATOM 1872 O O . ARG B 1 88 ? -20.141 9.094 7.332 1 98.38 88 ARG B O 1
ATOM 1879 N N . GLY B 1 89 ? -18.328 9.555 8.461 1 97.94 89 GLY B N 1
ATOM 1880 C CA . GLY B 1 89 ? -19.062 10.117 9.586 1 97.94 89 GLY B CA 1
ATOM 1881 C C . GLY B 1 89 ? -19.484 11.555 9.367 1 97.94 89 GLY B C 1
ATOM 1882 O O . GLY B 1 89 ? -20.109 12.164 10.242 1 97.94 89 GLY B O 1
ATOM 1883 N N . GLY B 1 90 ? -19.078 12.086 8.328 1 98.12 90 GLY B N 1
ATOM 1884 C CA . GLY B 1 90 ? -19.469 13.438 7.98 1 98.12 90 GLY B CA 1
ATOM 1885 C C . GLY B 1 90 ? -18.641 14.5 8.672 1 98.12 90 GLY B C 1
ATOM 1886 O O . GLY B 1 90 ? -19.031 15.672 8.695 1 98.12 90 GLY B O 1
ATOM 1887 N N . LYS B 1 91 ? -17.578 14.164 9.125 1 98.31 91 LYS B N 1
ATOM 1888 C CA . LYS B 1 91 ? -16.797 15.094 9.953 1 98.31 91 LYS B CA 1
ATOM 1889 C C . LYS B 1 91 ? -15.586 15.609 9.188 1 98.31 91 LYS B C 1
ATOM 1891 O O . LYS B 1 91 ? -14.977 16.609 9.594 1 98.31 91 LYS B O 1
ATOM 1896 N N . LEU B 1 92 ? -15.203 14.961 8.156 1 98.31 92 LEU B N 1
ATOM 1897 C CA . LEU B 1 92 ? -13.992 15.344 7.438 1 98.31 92 LEU B CA 1
ATOM 1898 C C . LEU B 1 92 ? -14.156 16.703 6.773 1 98.31 92 LEU B C 1
ATOM 1900 O O . LEU B 1 92 ? -13.305 17.578 6.922 1 98.31 92 LEU B O 1
ATOM 1904 N N . VAL B 1 93 ? -15.211 16.859 6.031 1 97.62 93 VAL B N 1
ATOM 1905 C CA . VAL B 1 93 ? -15.422 18.078 5.262 1 97.62 93 VAL B CA 1
ATOM 1906 C C . VAL B 1 93 ? -15.453 19.281 6.203 1 97.62 93 VAL B C 1
ATOM 1908 O O . VAL B 1 93 ? -14.742 20.266 5.98 1 97.62 93 VAL B O 1
ATOM 1911 N N . PRO B 1 94 ? -16.234 19.25 7.332 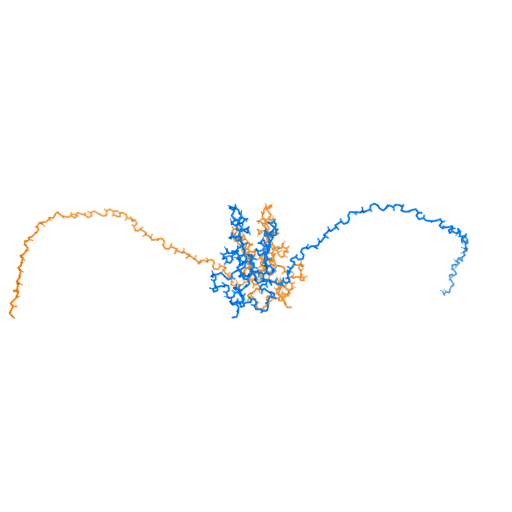1 97.69 94 PRO B N 1
ATOM 1912 C CA . PRO B 1 94 ? -16.172 20.375 8.273 1 97.69 94 PRO B CA 1
ATOM 1913 C C . PRO B 1 94 ? -14.758 20.641 8.781 1 97.69 94 PRO B C 1
ATOM 1915 O O . PRO B 1 94 ? -14.352 21.797 8.914 1 97.69 94 PRO B O 1
ATOM 1918 N N . LEU B 1 95 ? -14.008 19.641 9.023 1 97 95 LEU B N 1
ATOM 1919 C CA . LEU B 1 95 ? -12.633 19.766 9.508 1 97 95 LEU B CA 1
ATOM 1920 C C . LEU B 1 95 ? -11.75 20.453 8.469 1 97 95 LEU B C 1
ATOM 1922 O O . LEU B 1 95 ? -10.961 21.328 8.797 1 97 95 LEU B O 1
ATOM 1926 N N . LEU B 1 96 ? -11.867 20.094 7.242 1 97 96 LEU B N 1
ATOM 1927 C CA . LEU B 1 96 ? -11.102 20.672 6.145 1 97 96 LEU B CA 1
ATOM 1928 C C . LEU B 1 96 ? -11.43 22.141 5.957 1 97 96 LEU B C 1
ATOM 1930 O O . LEU B 1 96 ? -10.562 22.938 5.594 1 97 96 LEU B O 1
ATOM 1934 N N . THR B 1 97 ? -12.633 22.484 6.246 1 94.06 97 THR B N 1
ATOM 1935 C CA . THR B 1 97 ? -13.117 23.844 6.008 1 94.06 97 THR B CA 1
ATOM 1936 C C . THR B 1 97 ? -12.617 24.781 7.098 1 94.06 97 THR B C 1
ATOM 1938 O O . THR B 1 97 ? -12.312 25.953 6.82 1 94.06 97 THR B O 1
ATOM 1941 N N . VAL B 1 98 ? -12.469 24.234 8.211 1 92.25 98 VAL B N 1
ATOM 1942 C CA . VAL B 1 98 ? -12.141 25.125 9.32 1 92.25 98 VAL B CA 1
ATOM 1943 C C . VAL B 1 98 ? -10.625 25.172 9.516 1 92.25 98 VAL B C 1
ATOM 1945 O O . VAL B 1 98 ? -10.109 26.031 10.234 1 92.25 98 VAL B O 1
ATOM 1948 N N . SER B 1 99 ? -9.938 24.281 8.906 1 91.31 99 SER B N 1
ATOM 1949 C CA . SER B 1 99 ? -8.5 24.156 9.148 1 91.31 99 SER B CA 1
ATOM 1950 C C . SER B 1 99 ? -7.723 25.188 8.344 1 91.31 99 SER B C 1
ATOM 1952 O O . SER B 1 99 ? -8.016 25.438 7.176 1 91.31 99 SER B O 1
ATOM 1954 N N . LYS B 1 100 ? -6.777 25.812 9.031 1 84.88 100 LYS B N 1
ATOM 1955 C CA . LYS B 1 100 ? -5.848 26.781 8.469 1 84.88 100 LYS B CA 1
ATOM 1956 C C . LYS B 1 100 ? -4.426 26.547 8.969 1 84.88 100 LYS B C 1
ATOM 1958 O O . LYS B 1 100 ? -4.234 26.109 10.109 1 84.88 100 LYS B O 1
ATOM 1963 N N . PRO B 1 101 ? -3.467 26.828 8.141 1 85.75 101 PRO B N 1
ATOM 1964 C CA . PRO B 1 101 ? -2.1 26.734 8.656 1 85.75 101 PRO B CA 1
ATOM 1965 C C . PRO B 1 101 ? -1.814 27.766 9.742 1 85.75 101 PRO B C 1
ATOM 1967 O O . PRO B 1 101 ? -2.443 28.828 9.773 1 85.75 101 PRO B O 1
ATOM 1970 N N . SER B 1 102 ? -1.126 27.406 10.719 1 80.19 102 SER B N 1
ATOM 1971 C CA . SER B 1 102 ? -0.783 28.344 11.773 1 80.19 102 SER B CA 1
ATOM 1972 C C . SER B 1 102 ? 0.233 29.375 11.289 1 80.19 102 SER B C 1
ATOM 1974 O O . SER B 1 102 ? 0.2 30.531 11.711 1 80.19 102 SER B O 1
ATOM 1976 N N . SER B 1 103 ? 1.264 28.953 10.648 1 68.75 103 SER B N 1
ATOM 1977 C CA . SER B 1 103 ? 2.303 29.859 10.188 1 68.75 103 SER B CA 1
ATOM 1978 C C . SER B 1 103 ? 2.043 30.312 8.75 1 68.75 103 SER B C 1
ATOM 1980 O O . SER B 1 103 ? 1.616 29.516 7.914 1 68.75 103 SER B O 1
ATOM 1982 N N . LYS B 1 104 ? 1.373 31.469 8.633 1 54.91 104 LYS B N 1
ATOM 1983 C CA . LYS B 1 104 ? 1.197 32.062 7.312 1 54.91 104 LYS B CA 1
ATOM 1984 C C . LYS B 1 104 ? 2.514 32.094 6.539 1 54.91 104 LYS B C 1
ATOM 1986 O O . LYS B 1 104 ? 3.195 33.094 6.5 1 54.91 104 LYS B O 1
ATOM 1991 N N . ILE B 1 105 ? 3.502 31.359 6.844 1 49.19 105 ILE B N 1
ATOM 1992 C CA . ILE B 1 105 ? 4.562 31.656 5.891 1 49.19 105 ILE B CA 1
ATOM 1993 C C . ILE B 1 105 ? 4.02 31.562 4.465 1 49.19 105 ILE B C 1
ATOM 1995 O O . ILE B 1 105 ? 3.309 30.609 4.129 1 49.19 105 ILE B O 1
ATOM 1999 N N . ARG B 1 106 ? 3.787 32.781 3.918 1 42.09 106 ARG B N 1
ATOM 2000 C CA . ARG B 1 106 ? 3.447 32.906 2.504 1 42.09 106 ARG B CA 1
ATOM 2001 C C . ARG B 1 106 ? 4.168 31.828 1.686 1 42.09 106 ARG B C 1
ATOM 2003 O O . ARG B 1 106 ? 5.391 31.875 1.544 1 42.09 106 ARG B O 1
ATOM 2010 N N . SER B 1 107 ? 4.129 30.719 2.043 1 39.88 107 SER B N 1
ATOM 2011 C CA . SER B 1 107 ? 4.812 29.703 1.241 1 39.88 107 SER B CA 1
ATOM 2012 C C . SER B 1 107 ? 4.621 29.969 -0.25 1 39.88 107 SER B C 1
ATOM 2014 O O . SER B 1 107 ? 3.49 30.031 -0.734 1 39.88 107 SER B O 1
ATOM 2016 N N . SER B 1 108 ? 5.441 30.875 -0.794 1 31.81 108 SER B N 1
ATOM 2017 C CA . SER B 1 108 ? 5.625 30.797 -2.238 1 31.81 108 SER B CA 1
ATOM 2018 C C . SER B 1 108 ? 5.809 29.344 -2.686 1 31.81 108 SER B C 1
ATOM 2020 O O . SER B 1 108 ? 6.875 28.969 -3.178 1 31.81 108 SER B O 1
ATOM 2022 N N . ILE B 1 109 ? 5.66 28.438 -1.815 1 34.88 109 ILE B N 1
ATOM 2023 C CA . ILE B 1 109 ? 5.977 27.109 -2.334 1 34.88 109 ILE B CA 1
ATOM 2024 C C . ILE B 1 109 ? 5.168 26.844 -3.6 1 34.88 109 ILE B C 1
ATOM 2026 O O . ILE B 1 109 ? 3.971 27.141 -3.652 1 34.88 109 ILE B O 1
ATOM 2030 N N . THR B 1 110 ? 5.914 26.781 -4.629 1 30.25 110 THR B N 1
ATOM 2031 C CA . THR B 1 110 ? 5.441 26.344 -5.938 1 30.25 110 THR B CA 1
ATOM 2032 C C . THR B 1 110 ? 4.461 25.188 -5.789 1 30.25 110 THR B C 1
ATOM 2034 O O . THR B 1 110 ? 4.754 24.188 -5.109 1 30.25 110 THR B O 1
ATOM 2037 N N . LYS B 1 111 ? 3.197 25.438 -5.625 1 32.53 111 LYS B N 1
ATOM 2038 C CA . LYS B 1 111 ? 2.152 24.453 -5.863 1 32.53 111 LYS B CA 1
ATOM 2039 C C . LYS B 1 111 ? 2.668 23.297 -6.723 1 32.53 111 LYS B C 1
ATOM 2041 O O . LYS B 1 111 ? 2.992 23.5 -7.898 1 32.53 111 LYS B O 1
ATOM 2046 N N . ALA B 1 112 ? 3.594 22.609 -6.227 1 30.34 112 ALA B N 1
ATOM 2047 C CA . ALA B 1 112 ? 3.576 21.469 -7.141 1 30.34 112 ALA B CA 1
ATOM 2048 C C . ALA B 1 112 ? 2.146 21.078 -7.508 1 30.34 112 ALA B C 1
ATOM 2050 O O . ALA B 1 112 ? 1.382 20.625 -6.652 1 30.34 112 ALA B O 1
ATOM 2051 N N . ARG B 1 113 ? 1.458 21.953 -8.078 1 30.23 113 ARG B N 1
ATOM 2052 C CA . ARG B 1 113 ? 0.216 21.594 -8.758 1 30.23 113 ARG B CA 1
ATOM 2053 C C . ARG B 1 113 ? 0.201 20.125 -9.148 1 30.23 113 ARG B C 1
ATOM 2055 O O . ARG B 1 113 ? 1.148 19.625 -9.758 1 30.23 113 ARG B O 1
ATOM 2062 N N . GLN B 1 114 ? -0.22 19.266 -8.195 1 31.88 114 GLN B N 1
ATOM 2063 C CA . GLN B 1 114 ? -0.571 17.984 -8.82 1 31.88 114 GLN B CA 1
ATOM 2064 C C . GLN B 1 114 ? -1.042 18.188 -10.258 1 31.88 114 GLN B C 1
ATOM 2066 O O . GLN B 1 114 ? -2.0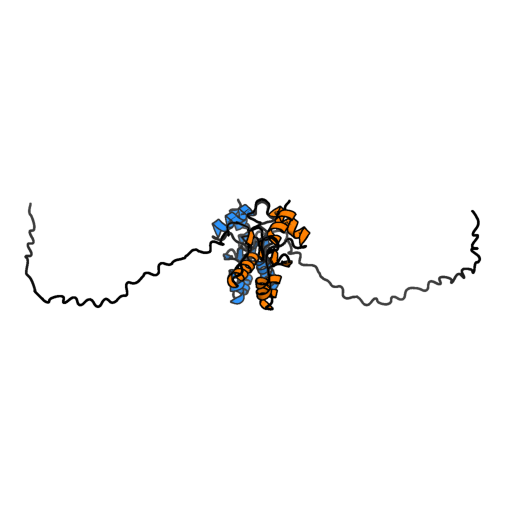04 18.906 -10.5 1 31.88 114 GLN B O 1
ATOM 2071 N N . GLY B 1 115 ? -0.045 18.531 -11.094 1 28.84 115 GLY B N 1
ATOM 2072 C CA . GLY B 1 115 ? -0.256 18.625 -12.531 1 28.84 115 GLY B CA 1
ATOM 2073 C C . GLY B 1 115 ? -1.382 17.734 -13.031 1 28.84 115 GLY B C 1
ATOM 2074 O O . GLY B 1 115 ? -1.222 16.516 -13.133 1 28.84 115 GLY B O 1
ATOM 2075 N N . ASP B 1 116 ? -2.404 17.703 -12.25 1 29.72 116 ASP B N 1
ATOM 2076 C CA . ASP B 1 116 ? -3.43 16.969 -12.984 1 29.72 116 ASP B CA 1
ATOM 2077 C C . ASP B 1 116 ? -3.594 17.531 -14.398 1 29.72 116 ASP B C 1
ATOM 2079 O O . ASP B 1 116 ? -4.477 17.094 -15.141 1 29.72 116 ASP B O 1
ATOM 2083 N N . ASN B 1 117 ? -3.141 18.828 -14.562 1 29.03 117 ASN B N 1
ATOM 2084 C CA . ASN B 1 117 ? -3.947 19.391 -15.641 1 29.03 117 ASN B CA 1
ATOM 2085 C C . ASN B 1 117 ? -3.752 18.594 -16.938 1 29.03 117 ASN B C 1
ATOM 2087 O O . ASN B 1 117 ? -2.863 18.922 -17.734 1 29.03 117 ASN B O 1
ATOM 2091 N N . MET B 1 118 ? -3.367 17.375 -16.859 1 23.8 118 MET B N 1
ATOM 2092 C CA . MET B 1 118 ? -3.352 17.062 -18.281 1 23.8 118 MET B CA 1
ATOM 2093 C C . MET B 1 118 ? -4.613 17.578 -18.953 1 23.8 118 MET B C 1
ATOM 2095 O O . MET B 1 118 ? -5.723 17.156 -18.625 1 23.8 118 MET B O 1
ATOM 2099 N N . PRO B 1 119 ? -4.684 18.891 -19.125 1 26.72 119 PRO B N 1
ATOM 2100 C CA . PRO B 1 119 ? -5.797 19.312 -19.984 1 26.72 119 PRO B CA 1
ATOM 2101 C C . PRO B 1 119 ? -6.094 18.312 -21.109 1 26.72 119 PRO B C 1
ATOM 2103 O O . PRO B 1 119 ? -5.23 18.047 -21.938 1 26.72 119 PRO B O 1
ATOM 2106 N N . THR B 1 120 ? -6.266 17.094 -20.734 1 22.09 120 THR B N 1
ATOM 2107 C CA . THR B 1 120 ? -6.613 16.312 -21.922 1 22.09 120 THR B CA 1
ATOM 2108 C C . THR B 1 120 ? -7.633 17.062 -22.781 1 22.09 120 THR B C 1
ATOM 2110 O O . THR B 1 120 ? -8.805 17.156 -22.406 1 22.09 120 THR B O 1
ATOM 2113 N N . GLU B 1 121 ? -7.336 18.359 -23.016 1 23.95 121 GLU B N 1
ATOM 2114 C CA . GLU B 1 121 ? -8.078 19.016 -24.078 1 23.95 121 GLU B CA 1
ATOM 2115 C C . GLU B 1 121 ? -8.336 18.062 -25.25 1 23.95 121 GLU B C 1
ATOM 2117 O O . GLU B 1 121 ? -7.398 17.641 -25.922 1 23.95 121 GLU B O 1
ATOM 2122 N N . VAL B 1 122 ? -8.789 16.938 -24.953 1 22.02 122 VAL B N 1
ATOM 2123 C CA . VAL B 1 122 ? -9.266 16.266 -26.156 1 22.02 122 VAL B CA 1
ATOM 2124 C C . VAL B 1 122 ? -10.055 17.234 -27.016 1 22.02 122 VAL B C 1
ATOM 2126 O O . VAL B 1 122 ? -10.984 17.891 -26.547 1 22.02 122 VAL B O 1
ATOM 2129 N N . GLU B 1 123 ? -9.234 18.016 -27.75 1 24.56 123 GLU B N 1
ATOM 2130 C CA . GLU B 1 123 ? -9.68 18.797 -28.906 1 24.56 123 GLU B CA 1
ATOM 2131 C C . GLU B 1 123 ? -10.898 18.172 -29.562 1 24.56 123 GLU B C 1
ATOM 2133 O O . GLU B 1 123 ? -10.844 17.016 -30.016 1 24.56 123 GLU B O 1
ATOM 2138 N N . GLY B 1 124 ? -11.938 18.156 -28.859 1 21.94 124 GLY B N 1
ATOM 2139 C CA . GLY B 1 124 ? -13.18 17.75 -29.516 1 21.94 124 GLY B CA 1
ATOM 2140 C C . GLY B 1 124 ? -13.328 18.359 -30.906 1 21.94 124 GLY B C 1
ATOM 2141 O O . GLY B 1 124 ? -12.82 19.438 -31.172 1 21.94 124 GLY B O 1
ATOM 2142 N N . PRO B 1 125 ? -13.062 17.531 -31.891 1 24.75 125 PRO B N 1
ATOM 2143 C CA . PRO B 1 125 ? -13.156 18.094 -33.25 1 24.75 125 PRO B CA 1
ATOM 2144 C C . PRO B 1 125 ? -14.297 19.109 -33.375 1 24.75 125 PRO B C 1
ATOM 2146 O O . PRO B 1 125 ? -15.305 19 -32.688 1 24.75 125 PRO B O 1
ATOM 2149 N N . SER B 1 126 ? -14.055 20.344 -33.188 1 21.67 126 SER B N 1
ATOM 2150 C CA . SER B 1 126 ? -14.945 21.422 -33.562 1 21.67 126 SER B CA 1
ATOM 2151 C C . SER B 1 126 ? -15.742 21.078 -34.812 1 21.67 126 SER B C 1
ATOM 2153 O O . SER B 1 126 ? -15.188 21.047 -35.938 1 21.67 126 SER B O 1
ATOM 2155 N N . ARG B 1 127 ? -16.328 19.906 -34.812 1 23.84 127 ARG B N 1
ATOM 2156 C CA . ARG B 1 127 ? -17.141 19.734 -36.031 1 23.84 127 ARG B CA 1
ATOM 2157 C C . ARG B 1 127 ? -17.922 21 -36.344 1 23.84 127 ARG B C 1
ATOM 2159 O O . ARG B 1 127 ? -18.578 21.562 -35.469 1 23.84 127 ARG B O 1
ATOM 2166 N N . ALA B 1 128 ? -17.438 21.641 -37.344 1 26.97 128 ALA B N 1
ATOM 2167 C CA . ALA B 1 128 ? -17.891 22.75 -38.156 1 26.97 128 ALA B CA 1
ATOM 2168 C C . ALA B 1 128 ? -19.391 22.703 -38.375 1 26.97 128 ALA B C 1
ATOM 2170 O O . ALA B 1 128 ? -19.906 21.891 -39.156 1 26.97 128 ALA B O 1
ATOM 2171 N N . ARG B 1 129 ? -20.062 22.328 -37.281 1 23.81 129 ARG B N 1
ATOM 2172 C CA . ARG B 1 129 ? -21.406 22.031 -37.75 1 23.81 129 ARG B CA 1
ATOM 2173 C C . ARG B 1 129 ? -21.969 23.172 -38.594 1 23.81 129 ARG B C 1
ATOM 2175 O O . ARG B 1 129 ? -23.062 23.062 -39.156 1 23.81 129 ARG B O 1
ATOM 2182 N N . LYS B 1 130 ? -21.406 24.359 -38.375 1 23.86 130 LYS B N 1
ATOM 2183 C CA . LYS B 1 130 ? -22.516 25.219 -38.781 1 23.86 130 LYS B CA 1
ATOM 2184 C C . LYS B 1 130 ? -22.938 24.953 -40.219 1 23.86 130 LYS B C 1
ATOM 2186 O O . LYS B 1 130 ? -22.078 24.828 -41.094 1 23.86 130 LYS B O 1
ATOM 2191 N N . THR B 1 131 ? -24.016 24.328 -40.469 1 22.3 131 THR B N 1
ATOM 2192 C CA . THR B 1 131 ? -24.906 24.078 -41.594 1 22.3 131 THR B CA 1
ATOM 2193 C C . THR B 1 131 ? -25.031 25.312 -42.469 1 22.3 131 THR B C 1
ATOM 2195 O O . THR B 1 131 ? -25.938 25.391 -43.312 1 22.3 131 THR B O 1
ATOM 2198 N N . SER B 1 132 ? -23.844 26.078 -42.562 1 20 132 SER B N 1
ATOM 2199 C CA . SER B 1 132 ? -24.25 27.219 -43.406 1 20 132 SER B CA 1
ATOM 2200 C C . SER B 1 132 ? -24.906 26.75 -44.688 1 20 132 SER B C 1
ATOM 2202 O O . SER B 1 132 ? -24.344 25.922 -45.406 1 20 132 SER B O 1
ATOM 2204 N N . HIS B 1 133 ? -26.109 26.562 -44.594 1 23.14 133 HIS B N 1
ATOM 2205 C CA . HIS B 1 133 ? -27 26.328 -45.75 1 23.14 133 HIS B CA 1
ATOM 2206 C C . HIS B 1 133 ? -26.625 27.188 -46.938 1 23.14 133 HIS B C 1
ATOM 2208 O O . HIS B 1 133 ? -27.484 27.688 -47.656 1 23.14 133 HIS B O 1
ATOM 2214 N N . THR B 1 134 ? -25.172 27.359 -47.094 1 20.34 134 THR B N 1
ATOM 2215 C CA . THR B 1 134 ? -25.062 28.312 -48.188 1 20.34 134 THR B CA 1
ATOM 2216 C C . THR B 1 134 ? -25.75 27.797 -49.438 1 20.34 134 THR B C 1
ATOM 2218 O O . THR B 1 134 ? -25.734 26.594 -49.688 1 20.34 134 THR B O 1
ATOM 2221 N N . GLU B 1 135 ? -26.438 28.594 -50.125 1 20.53 135 GLU B N 1
ATOM 2222 C CA . GLU B 1 135 ? -27.359 28.656 -51.25 1 20.53 135 GLU B CA 1
ATOM 2223 C C . GLU B 1 135 ? -26.688 28.219 -52.531 1 20.53 135 GLU B C 1
ATOM 2225 O O . GLU B 1 135 ? -27.328 28.156 -53.594 1 20.53 135 GLU B O 1
ATOM 2230 N N . LEU B 1 136 ? -25.516 27.359 -52.438 1 21.14 136 LEU B N 1
ATOM 2231 C CA . LEU B 1 136 ? -25.031 27.469 -53.812 1 21.14 136 LEU B CA 1
ATOM 2232 C C . LEU B 1 136 ? -26.078 26.969 -54.812 1 21.14 136 LEU B C 1
ATOM 2234 O O . LEU B 1 136 ? -26.672 25.906 -54.625 1 21.14 136 LEU B O 1
ATOM 2238 N N . THR B 1 137 ? -26.531 27.766 -55.781 1 18.97 137 THR B N 1
ATOM 2239 C CA . THR B 1 137 ? -27.266 27.734 -57.031 1 18.97 137 THR B CA 1
ATOM 2240 C C . THR B 1 137 ? -26.547 26.844 -58.062 1 18.97 137 THR B C 1
ATOM 2242 O O . THR B 1 137 ? -26.812 26.938 -59.25 1 18.97 137 THR B O 1
ATOM 2245 N N . TRP B 1 138 ? -25.891 25.734 -57.562 1 21.47 138 TRP B N 1
ATOM 2246 C CA . TRP B 1 138 ? -25.156 25.109 -58.656 1 21.47 138 TRP B CA 1
ATOM 2247 C C . TRP B 1 138 ? -26.078 24.828 -59.844 1 21.47 138 TRP B C 1
ATOM 2249 O O . TRP B 1 138 ? -27.109 24.172 -59.688 1 21.47 138 TRP B O 1
ATOM 2259 N N . SER B 1 139 ? -25.688 25.391 -60.938 1 18.36 139 SER B N 1
ATOM 2260 C CA . SER B 1 139 ? -26.156 25.438 -62.344 1 18.36 139 SER B CA 1
ATOM 2261 C C . SER B 1 139 ? -26.047 24.078 -63 1 18.36 139 SER B C 1
ATOM 2263 O O . SER B 1 139 ? -25.172 23.281 -62.656 1 18.36 139 SER B O 1
ATOM 2265 N N . LYS B 1 140 ? -26.891 23.703 -63.875 1 19.86 140 LYS B N 1
ATOM 2266 C CA . LYS B 1 140 ? -27.562 22.609 -64.562 1 19.86 140 LYS B CA 1
ATOM 2267 C C . LYS B 1 140 ? -26.625 21.953 -65.562 1 19.86 140 LYS B C 1
ATOM 2269 O O . LYS B 1 140 ? -26.625 20.719 -65.75 1 19.86 140 LYS B O 1
ATOM 2274 N N . GLN B 1 141 ? -25.594 22.625 -66.312 1 16.94 141 GLN B N 1
ATOM 2275 C CA . GLN B 1 141 ? -25.828 22.234 -67.688 1 16.94 141 GLN B CA 1
ATOM 2276 C C . GLN B 1 141 ? -25.203 20.859 -68 1 16.94 141 GLN B C 1
ATOM 2278 O O . GLN B 1 141 ? -24.453 20.344 -67.188 1 16.94 141 GLN B O 1
ATOM 2283 N N . LYS B 1 142 ? -24.219 20.734 -69.062 1 19.77 142 LYS B N 1
ATOM 2284 C CA . LYS B 1 142 ? -24.281 20.141 -70.375 1 19.77 142 LYS B CA 1
ATOM 2285 C C . LYS B 1 142 ? -23.391 18.906 -70.5 1 19.77 142 LYS B C 1
ATOM 2287 O O . LYS B 1 142 ? -22.359 18.828 -69.812 1 19.77 142 LYS B O 1
ATOM 2292 N N . GLN B 1 143 ? -23.75 17.828 -71.25 1 17.98 143 GLN B N 1
ATOM 2293 C CA . GLN B 1 143 ? -23.578 16.438 -71.688 1 17.98 143 GLN B CA 1
ATOM 2294 C C . GLN B 1 143 ? -22.312 16.266 -72.5 1 17.98 143 GLN B C 1
ATOM 2296 O O . GLN B 1 143 ? -22.156 15.25 -73.188 1 17.98 143 GLN B O 1
ATOM 2301 N N . LYS B 1 144 ? -21.156 17.016 -72.188 1 19.92 144 LYS B N 1
ATOM 2302 C CA . LYS B 1 144 ? -20.359 16.969 -73.375 1 19.92 144 LYS B CA 1
ATOM 2303 C C . LYS B 1 144 ? -19.906 15.547 -73.688 1 19.92 144 LYS B C 1
ATOM 2305 O O . LYS B 1 144 ? -19.906 14.688 -72.812 1 19.92 144 LYS B O 1
ATOM 2310 N N . GLY B 1 145 ? -18.906 15.383 -74.75 1 18.98 145 GLY B N 1
ATOM 2311 C CA . GLY B 1 145 ? -18.625 14.688 -76 1 18.98 145 GLY B CA 1
ATOM 2312 C C . GLY B 1 145 ? -17.766 13.453 -75.812 1 18.98 145 GLY B C 1
ATOM 2313 O O . GLY B 1 145 ? -17.219 13.234 -74.688 1 18.98 145 GLY B O 1
ATOM 2314 N N . GLY B 1 146 ? -17.219 12.711 -76.812 1 19.61 146 GLY B N 1
ATOM 2315 C CA . GLY B 1 146 ? -17.156 11.461 -77.562 1 19.61 146 GLY B CA 1
ATOM 2316 C C . GLY B 1 146 ? -15.766 10.836 -77.562 1 19.61 146 GLY B C 1
ATOM 2317 O O . GLY B 1 146 ? -15.57 9.727 -78.062 1 19.61 146 GLY B O 1
ATOM 2318 N N . ARG B 1 147 ? -14.641 11.477 -76.812 1 23.86 147 ARG B N 1
ATOM 2319 C CA . ARG B 1 147 ? -13.531 11.172 -77.75 1 23.86 147 ARG B CA 1
ATOM 2320 C C . ARG B 1 147 ? -13.227 9.68 -77.75 1 23.86 147 ARG B C 1
ATOM 2322 O O . ARG B 1 147 ? -13.531 8.969 -76.812 1 23.86 147 ARG B O 1
ATOM 2329 N N . ASN B 1 148 ? -12.273 9.273 -78.812 1 21.98 148 ASN B N 1
ATOM 2330 C CA . ASN B 1 148 ? -11.914 8.266 -79.75 1 21.98 148 ASN B CA 1
ATOM 2331 C C . ASN B 1 148 ? -10.898 7.266 -79.188 1 21.98 148 ASN B C 1
ATOM 2333 O O . ASN B 1 148 ? -10.031 7.637 -78.438 1 21.98 148 ASN B O 1
ATOM 2337 N N . ILE B 1 149 ? -10.984 5.918 -79.438 1 20.45 149 ILE B N 1
ATOM 2338 C CA . ILE B 1 149 ? -10.617 4.543 -79.125 1 20.45 149 ILE B CA 1
ATOM 2339 C C . ILE B 1 149 ? -9.234 4.234 -79.688 1 20.45 149 ILE B C 1
ATOM 2341 O O . ILE B 1 149 ? -8.727 3.121 -79.5 1 20.45 149 ILE B O 1
ATOM 2345 N N . LYS B 1 150 ? -8.195 5.102 -80.062 1 22.58 150 LYS B N 1
ATOM 2346 C CA . LYS B 1 150 ? -7.43 4.434 -81.062 1 22.58 150 LYS B CA 1
ATOM 2347 C C . LYS B 1 150 ? -6.43 3.445 -80.5 1 22.58 150 LYS B C 1
ATOM 2349 O O . LYS B 1 150 ? -5.719 3.771 -79.562 1 22.58 150 LYS B O 1
ATOM 2354 N N . TYR B 1 151 ? -6.508 2.053 -80.812 1 20.2 151 TYR B N 1
ATOM 2355 C CA . TYR B 1 151 ? -5.883 0.789 -80.438 1 20.2 151 TYR B CA 1
ATOM 2356 C C . TYR B 1 151 ? -4.461 0.703 -81 1 20.2 151 TYR B C 1
ATOM 2358 O O . TYR B 1 151 ? -3.801 -0.331 -80.875 1 20.2 151 TYR B O 1
ATOM 2366 N N . ASP B 1 152 ? -3.65 1.767 -81.188 1 23.98 152 ASP B N 1
ATOM 2367 C CA . ASP B 1 152 ? -2.621 1.374 -82.188 1 23.98 152 ASP B CA 1
ATOM 2368 C C . ASP B 1 152 ? -1.661 0.356 -81.562 1 23.98 152 ASP B C 1
ATOM 2370 O O . ASP B 1 152 ? -1.103 0.589 -80.5 1 23.98 152 ASP B O 1
ATOM 2374 N N . PHE B 1 153 ? -1.687 -1.023 -82.125 1 21.67 153 PHE B N 1
ATOM 2375 C CA . PHE B 1 153 ? -0.937 -2.273 -82.062 1 21.67 153 PHE B CA 1
ATOM 2376 C C . PHE B 1 153 ? 0.501 -2.062 -82.5 1 21.67 153 PHE B C 1
ATOM 2378 O O . PHE B 1 153 ? 0.776 -2.031 -83.688 1 21.67 153 PHE B O 1
ATOM 2385 N N . LYS B 1 154 ? 1.313 -1.146 -82.125 1 21.97 154 LYS B N 1
ATOM 2386 C CA . LYS B 1 154 ? 2.549 -1.062 -82.875 1 21.97 154 LYS B CA 1
ATOM 2387 C C . LYS B 1 154 ? 3.195 -2.436 -83.062 1 21.97 154 LYS B C 1
ATOM 2389 O O . LYS B 1 154 ? 3.059 -3.293 -82.188 1 21.97 154 LYS B O 1
ATOM 2394 N N . ASP B 1 155 ? 4.074 -2.666 -84.188 1 21.53 155 ASP B N 1
ATOM 2395 C CA . ASP B 1 155 ? 4.941 -3.332 -85.188 1 21.53 155 ASP B CA 1
ATOM 2396 C C . ASP B 1 155 ? 6.027 -4.145 -84.5 1 21.53 155 ASP B C 1
ATOM 2398 O O . ASP B 1 155 ? 6.328 -3.904 -83.312 1 21.53 155 ASP B O 1
ATOM 2402 N N . THR B 1 156 ? 7.293 -4.434 -85.312 1 24.42 156 THR B N 1
ATOM 2403 C CA . THR B 1 156 ? 8.297 -5.316 -85.938 1 24.42 156 THR B CA 1
ATOM 2404 C C . THR B 1 156 ? 9.547 -5.363 -85.062 1 24.42 156 THR B C 1
ATOM 2406 O O . THR B 1 156 ? 9.969 -4.344 -84.5 1 24.42 156 THR B O 1
#

InterPro domains:
  IPR002109 Glutaredoxin [PF00462] (15-77)
  IPR011767 Glutaredoxin active site [PS00195] (17-33)
  IPR011899 Glutaredoxin, eukaryotic/virial [TIGR02180] (15-95)
  IPR014025 Glutaredoxin subgroup [PR00160] (15-33)
  IPR014025 Glutaredoxin subgroup [PR00160] (60-73)
  IPR014025 Glutaredoxin subgroup [PR00160] (74-87)
  IPR036249 Thioredoxin-like superfamily [SSF52833] (3-97)

Solvent-accessible surface area (backbone atoms only — not comparable to full-atom values): 18640 Å² total; per-residue (Å²): 110,38,46,61,52,53,50,48,52,33,33,45,30,28,28,33,33,38,27,37,86,84,39,66,54,25,49,51,48,54,49,50,38,50,75,71,67,51,75,68,46,73,45,43,31,82,76,40,95,58,16,68,49,34,39,52,29,38,24,72,74,71,71,46,64,65,69,24,39,30,29,50,44,64,37,82,63,37,36,45,68,45,52,54,48,32,44,76,71,62,47,36,66,61,49,62,69,70,35,50,39,76,39,76,55,79,62,77,60,72,66,72,56,77,72,60,71,63,72,71,68,69,70,65,82,69,75,74,69,80,66,78,79,78,78,77,74,83,76,79,80,81,85,87,86,87,87,77,87,75,76,82,76,74,83,139,110,40,47,59,51,52,50,49,53,32,34,48,28,29,27,34,32,37,29,38,87,83,40,67,55,25,49,50,47,53,50,52,39,50,74,71,66,51,74,68,46,73,46,44,31,81,74,39,95,57,18,67,50,34,38,52,30,38,23,71,74,69,71,46,65,64,67,23,39,30,30,50,44,63,36,81,64,38,35,46,69,46,52,51,48,32,44,74,71,63,48,36,65,61,50,62,70,71,36,50,38,75,42,74,56,78,64,78,62,74,68,72,54,78,70,60,68,65,68,71,65,67,72,62,76,75,70,75,57,78,65,72,73,69,70,79,74,83,77,80,84,82,85,79,89,78,89,83,81,85,72,86,76,82,91,134

Organism: NCBI:txid109376

Radius of gyration: 36.62 Å; Cα contacts (8 Å, |Δi|>4): 362; chains: 2; bounding box: 47×65×161 Å

Foldseek 3Di:
DLLVVLLVQLLQWQKEWEAAPVDVQSVVLVVVCVVLVFDYDYDHLVPDPCSQVNLVSCCVVPVDSDPRFMHGLSDTQGHSVSQVVCVVVVNNSVSRVVTDRNDNPVCPPDPPPPPPPPVCCVVDPPPPPPPPDDDPPPDDDDDDDDDDPDDCPDDD/DLLVVLLVQQLQWQKEWEAAPVDVQSVVLVVVCVVLVFDYDYDHLVPDPCSQVNLVSCCVVPVDSDPRFMDGLSDTQGHSVSQVVCVVVVNNSVSRVVTDRNDNPVCPPDPPVPPPCPVVCVVPPPPPPPCPVPPPPPDDDDDDDDDDDDPPPDDD

Secondary structure (DSSP, 8-state):
-HHHHHHHHHHH-SEEEEE-TT-HHHHHHHHHHHHTT---EEEETTTSTTHHHHHHHHHHHHS--SS-EEEETTEEEESHHHHHHHHHTT-HHHHHHH---SS-----------------------------------------------------/-HHHHHHHHHHH-SEEEEE-TT-HHHHHHHHHHHHTT---EEEETTTSTTHHHHHHHHHHHHS--SS-EEEETTEEEESHHHHHHHHHTT-HHHHHHH---SS-----------------------------------------------------

Sequence (312 aa):
MAMKKAKEIVSSNAVVVFSKSYCPYCVKVKDLLKKLGARFIAVELDKESDGAQVQSALAEWTGQRTVPNVFIGEKHIGGCDSVTNLHRGGKLVPLLTVSKPSSKIRSSITKARQGDNMPTEVEGPSRARKTSHTELTWSKQKQKGGRNIKYDFKDTMAMKKAKEIVSSNAVVVFSKSYCPYCVKVKDLLKKLGARFIAVELDKESDGAQVQSALAEWTGQRTVPNVFIGEKHIGGCDSVTNLHRGGKLVPLLTVSKPSSKIRSSITKARQGDNMPTEVEGPSRARKTSHTELTWSKQKQKGGRNIKYDFKDT